Protein AF-A0A9D6CK17-F1 (afdb_monomer_lite)

Sequence (269 aa):
MTILLCAIGSSAILAASAVASSASVSVMDAQDGRREAQAARGDRPPRAGRQLPPPPDWPRAGGFGPEGGAGLAIEAIVAGGEFGGRALTDEDVERAVAVAHAVSPEWGSVIEARAKRDPEQMRAALRTGARRLLALAALRERAPAVYEAKIVELRAQAETARASSALRAAEVDPSASAEDRMRAVAELDGAARRQVEATLAVREAELAALEAVIERMRAELAVDRERVAELAADMASRARPRGGDGAGDGAGDSAGTEGPASDDDRGVP

Foldseek 3Di:
DDDDDDDDDDDDDDDDDDDDDDDPDDPPPPPPVVVVVVVVVPDDDDPPPPPDPPDPPDVVLVPPDPDDDPVVLLCVLLPDPVLQPDQDDVVLLVQLLVLLCLLPVVRSVVSVVVCVVDVPVSSVCCNPPVVVSSSLSSCCVRQVQLSNLVSQLSNLSVQLVVLVVQLVVLVPDPPRDPVSNVVSVVSNVVSVVSNVVSVVSSVVSSVVSVVVVVVVVVVVVVVVVVCVVVVVVVVVVVPPPPDDPVPPDPVDDDDDDDDDDDDDDDDDD

Secondary structure (DSSP, 8-state):
----------------------------SSSHHHHHHHHTTTT--------PPPPP-----TT--SSSSHHHHHHHHT-S-TTTTSPPPHHHHHHHHHHHHHH-HHHHHHHHHHHHH-HHHHHHHHHHT-HHHHHHHHHHHH-HHHHHHHHHHHHHHHHHHHHHHHHHHHHH-TT--HHHHHHHHHHHHHHHHHHHHHHHHHHHHHHHHHHHHHHHHHHHHHHHHHTHHHHHHHHHHHHS----TT-----------------------

Structure (mmCIF, N/CA/C/O backbone):
data_AF-A0A9D6CK17-F1
#
_entry.id   AF-A0A9D6CK17-F1
#
loop_
_atom_site.group_PDB
_atom_site.id
_atom_site.type_symbol
_atom_site.label_atom_id
_atom_site.label_alt_id
_atom_site.label_comp_id
_atom_site.label_asym_id
_atom_site.label_entity_id
_atom_site.label_seq_id
_atom_site.pdbx_PDB_ins_code
_atom_site.Cartn_x
_atom_site.Cartn_y
_atom_site.Cartn_z
_atom_site.occupancy
_atom_site.B_iso_or_equiv
_atom_site.auth_seq_id
_atom_site.auth_comp_id
_atom_site.auth_asym_id
_atom_site.auth_atom_id
_atom_site.pdbx_PDB_model_num
ATOM 1 N N . MET A 1 1 ? 4.427 -47.878 31.412 1.00 47.88 1 MET A N 1
ATOM 2 C CA . MET A 1 1 ? 5.588 -48.240 30.579 1.00 47.88 1 MET A CA 1
ATOM 3 C C . MET A 1 1 ? 6.545 -47.065 30.644 1.00 47.88 1 MET A C 1
ATOM 5 O O . MET A 1 1 ? 6.226 -45.985 30.171 1.00 47.88 1 MET A O 1
ATOM 9 N N . THR A 1 2 ? 7.599 -47.262 31.421 1.00 44.34 2 THR A N 1
ATOM 10 C CA . THR A 1 2 ? 8.600 -46.289 31.870 1.00 44.34 2 THR A CA 1
ATOM 11 C C . THR A 1 2 ? 9.778 -46.298 30.897 1.00 44.34 2 THR A C 1
ATOM 13 O O . THR A 1 2 ? 10.143 -47.393 30.493 1.00 44.34 2 THR A O 1
ATOM 16 N N . ILE A 1 3 ? 10.337 -45.127 30.560 1.00 45.62 3 ILE A N 1
ATOM 17 C CA . ILE A 1 3 ? 11.748 -44.777 30.229 1.00 45.62 3 ILE A CA 1
ATOM 18 C C . ILE A 1 3 ? 11.681 -43.262 29.915 1.00 45.62 3 ILE A C 1
ATOM 20 O O . ILE A 1 3 ? 10.980 -42.874 28.989 1.00 45.62 3 ILE A O 1
ATOM 24 N N . LEU A 1 4 ? 12.101 -42.316 30.759 1.00 49.41 4 LEU A N 1
ATOM 25 C CA . LEU A 1 4 ? 13.395 -42.044 31.400 1.00 49.41 4 LEU A CA 1
ATOM 26 C C . LEU A 1 4 ? 14.455 -41.447 30.442 1.00 49.41 4 LEU A C 1
ATOM 28 O O . LEU A 1 4 ? 15.005 -42.153 29.611 1.00 49.41 4 LEU A O 1
ATOM 32 N N . LEU A 1 5 ? 14.749 -40.160 30.687 1.00 41.59 5 LEU A N 1
ATOM 33 C CA . LEU A 1 5 ? 16.020 -39.429 30.531 1.00 41.59 5 LEU A CA 1
ATOM 34 C C . LEU A 1 5 ? 16.750 -39.418 29.169 1.00 41.59 5 LEU A C 1
ATOM 36 O O . LEU A 1 5 ? 17.310 -40.419 28.748 1.00 41.59 5 LEU A O 1
ATOM 40 N N . CYS A 1 6 ? 16.995 -38.206 28.651 1.00 43.25 6 CYS A N 1
ATOM 41 C CA . CYS A 1 6 ? 18.371 -37.693 28.591 1.00 43.25 6 CYS A CA 1
ATOM 42 C C . CYS A 1 6 ? 18.399 -36.155 28.522 1.00 43.25 6 CYS A C 1
ATOM 44 O O . CYS A 1 6 ? 17.935 -35.542 27.565 1.00 43.25 6 CYS A O 1
ATOM 46 N N . ALA A 1 7 ? 18.932 -35.558 29.589 1.00 46.12 7 ALA A N 1
ATOM 47 C CA . ALA A 1 7 ? 19.444 -34.194 29.641 1.00 46.12 7 ALA A CA 1
ATOM 48 C C . ALA A 1 7 ? 20.870 -34.138 29.044 1.00 46.12 7 ALA A C 1
ATOM 50 O O . ALA A 1 7 ? 21.387 -35.171 28.622 1.00 46.12 7 ALA A O 1
ATOM 51 N N . ILE A 1 8 ? 21.499 -32.955 29.140 1.00 43.47 8 ILE A N 1
ATOM 52 C CA . ILE A 1 8 ? 22.823 -32.496 28.651 1.00 43.47 8 ILE A CA 1
ATOM 53 C C . ILE A 1 8 ? 22.651 -31.650 27.375 1.00 43.47 8 ILE A C 1
ATOM 55 O O . ILE A 1 8 ? 22.160 -32.136 26.371 1.00 43.47 8 ILE A O 1
ATOM 59 N N . GLY A 1 9 ? 23.023 -30.374 27.309 1.00 32.88 9 GLY A N 1
ATOM 60 C CA . GLY A 1 9 ? 23.747 -29.523 28.242 1.00 32.88 9 GLY A CA 1
ATOM 61 C C . GLY A 1 9 ? 24.464 -28.415 27.460 1.00 32.88 9 GLY A C 1
ATOM 62 O O . GLY A 1 9 ? 24.934 -28.650 26.355 1.00 32.88 9 GLY A O 1
ATOM 63 N N . SER A 1 10 ? 24.558 -27.242 28.087 1.00 37.59 10 SER A N 1
ATOM 64 C CA . SER A 1 10 ? 25.691 -26.308 28.008 1.00 37.59 10 SER A CA 1
ATOM 65 C C . SER A 1 10 ? 26.074 -25.698 26.648 1.00 37.59 10 SER A C 1
ATOM 67 O O . SER A 1 10 ? 26.749 -26.324 25.840 1.00 37.59 10 SER A O 1
ATOM 69 N N . SER A 1 11 ? 25.914 -24.379 26.501 1.00 38.09 11 SER A N 1
ATOM 70 C CA . SER A 1 11 ? 27.001 -23.427 26.820 1.00 38.09 11 SER A CA 1
ATOM 71 C C . SER A 1 11 ? 26.691 -22.014 26.328 1.00 38.09 11 SER A C 1
ATOM 73 O O . SER A 1 11 ? 26.205 -21.792 25.225 1.00 38.09 11 SER A O 1
ATOM 75 N N . ALA A 1 12 ? 27.017 -21.064 27.195 1.00 39.38 12 ALA A N 1
ATOM 76 C CA . ALA A 1 12 ? 26.980 -19.633 26.987 1.00 39.38 12 ALA A CA 1
ATOM 77 C C . ALA A 1 12 ? 27.963 -19.159 25.905 1.00 39.38 12 ALA A C 1
ATOM 79 O O . ALA A 1 12 ? 29.097 -19.629 25.858 1.00 39.38 12 ALA A O 1
ATOM 80 N N . ILE A 1 13 ? 27.577 -18.120 25.159 1.00 39.53 13 ILE A N 1
ATOM 81 C CA . ILE A 1 13 ? 28.510 -17.079 24.715 1.00 39.53 13 ILE A CA 1
ATOM 82 C C . ILE A 1 13 ? 27.890 -15.728 25.083 1.00 39.53 13 ILE A C 1
ATOM 84 O O . ILE A 1 13 ? 27.054 -15.171 24.378 1.00 39.53 13 ILE A O 1
ATOM 88 N N . LEU A 1 14 ? 28.308 -15.236 26.249 1.00 38.81 14 LEU A N 1
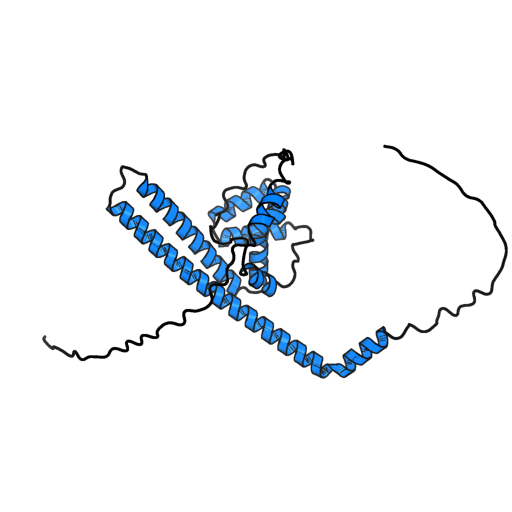ATOM 89 C CA . LEU A 1 14 ? 28.350 -13.819 26.582 1.00 38.81 14 LEU A CA 1
ATOM 90 C C . LEU A 1 14 ? 29.479 -13.199 25.752 1.00 38.81 14 LEU A C 1
ATOM 92 O O . LEU A 1 14 ? 30.643 -13.527 25.966 1.00 38.81 14 LEU A O 1
ATOM 96 N N . ALA A 1 15 ? 29.147 -12.290 24.842 1.00 39.97 15 ALA A N 1
ATOM 97 C CA . ALA A 1 15 ? 30.106 -11.347 24.286 1.00 39.97 15 ALA A CA 1
ATOM 98 C C . ALA A 1 15 ? 29.603 -9.934 24.582 1.00 39.97 15 ALA A C 1
ATOM 100 O O . ALA A 1 15 ? 28.769 -9.372 23.876 1.00 39.97 15 ALA A O 1
ATOM 101 N N . ALA A 1 16 ? 30.106 -9.396 25.690 1.00 40.25 16 ALA A N 1
ATOM 102 C CA . ALA A 1 16 ? 30.147 -7.972 25.938 1.00 40.25 16 ALA A CA 1
ATOM 103 C C . ALA A 1 16 ? 31.120 -7.342 24.933 1.00 40.25 16 ALA A C 1
ATOM 105 O O . ALA A 1 16 ? 32.266 -7.777 24.839 1.00 40.25 16 ALA A O 1
ATOM 106 N N . SER A 1 17 ? 30.687 -6.301 24.225 1.00 39.34 17 SER A N 1
ATOM 107 C CA . SER A 1 17 ? 31.614 -5.362 23.604 1.00 39.34 17 SER A CA 1
ATOM 108 C C . SER A 1 17 ? 31.245 -3.956 24.040 1.00 39.34 17 SER A C 1
ATOM 110 O O . SER A 1 17 ? 30.127 -3.479 23.846 1.00 39.34 17 SER A O 1
ATOM 112 N N . ALA A 1 18 ? 32.206 -3.357 24.726 1.00 39.38 18 ALA A N 1
ATOM 113 C CA . ALA A 1 18 ? 32.151 -2.056 25.344 1.00 39.38 18 ALA A CA 1
ATOM 114 C C . ALA A 1 18 ? 32.262 -0.923 24.310 1.00 39.38 18 ALA A C 1
ATOM 116 O O . ALA A 1 18 ? 32.978 -1.033 23.320 1.00 39.38 18 ALA A O 1
ATOM 117 N N . VAL A 1 19 ? 31.562 0.169 24.624 1.00 39.50 19 VAL A N 1
ATOM 118 C CA . VAL A 1 19 ? 32.008 1.572 24.577 1.00 39.50 19 VAL A CA 1
ATOM 119 C C . VAL A 1 19 ? 32.883 1.988 23.386 1.00 39.50 19 VAL A C 1
ATOM 121 O O . VAL A 1 19 ? 34.100 1.838 23.398 1.00 39.50 19 VAL A O 1
ATOM 124 N N . ALA A 1 20 ? 32.265 2.728 22.465 1.00 40.78 20 ALA A N 1
ATOM 125 C CA . ALA A 1 20 ? 32.896 3.883 21.835 1.00 40.78 20 ALA A CA 1
ATOM 126 C C . ALA A 1 20 ? 32.012 5.108 22.105 1.00 40.78 20 ALA A C 1
ATOM 128 O O . ALA A 1 20 ? 31.042 5.391 21.409 1.00 40.78 20 ALA A O 1
ATOM 129 N N . SER A 1 21 ? 32.339 5.782 23.203 1.00 42.81 21 SER A N 1
ATOM 130 C CA . SER A 1 21 ? 31.882 7.122 23.544 1.00 42.81 21 SER A CA 1
ATOM 131 C C . SER A 1 21 ? 32.808 8.105 22.834 1.00 42.81 21 SER A C 1
ATOM 133 O O . SER A 1 21 ? 34.009 8.040 23.090 1.00 42.81 21 SER A O 1
ATOM 135 N N . SER A 1 22 ? 32.299 8.956 21.934 1.00 41.12 22 SER A N 1
ATOM 136 C CA . SER A 1 22 ? 32.884 10.261 21.566 1.00 41.12 22 SER A CA 1
ATOM 137 C C . SER A 1 22 ? 32.050 10.998 20.511 1.00 41.12 22 SER A C 1
ATOM 139 O O . SER A 1 22 ? 31.576 10.397 19.554 1.00 41.12 22 SER A O 1
ATOM 141 N N . ALA A 1 23 ? 31.995 12.323 20.679 1.00 42.84 23 ALA A N 1
ATOM 142 C CA . ALA A 1 23 ? 31.489 13.359 19.772 1.00 42.84 23 ALA A CA 1
ATOM 143 C C . ALA A 1 23 ? 29.976 13.658 19.798 1.00 42.84 23 ALA A C 1
ATOM 145 O O . ALA A 1 23 ? 29.279 13.636 18.788 1.00 42.84 23 ALA A O 1
ATOM 146 N N . SER A 1 24 ? 29.500 14.097 20.964 1.00 44.00 24 SER A N 1
ATOM 147 C CA . SER A 1 24 ? 28.417 15.079 21.057 1.00 44.00 24 SER A CA 1
ATOM 148 C C . SER A 1 24 ? 28.889 16.422 20.476 1.00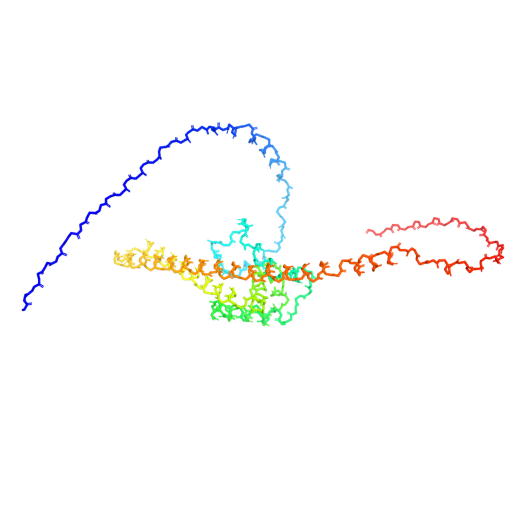 44.00 24 SER A C 1
ATOM 150 O O . SER A 1 24 ? 29.526 17.220 21.166 1.00 44.00 24 SER A O 1
ATOM 152 N N . VAL A 1 25 ? 28.608 16.659 19.194 1.00 46.94 25 VAL A N 1
ATOM 153 C CA . VAL A 1 25 ? 28.692 17.996 18.592 1.00 46.94 25 VAL A CA 1
ATOM 154 C C . VAL A 1 25 ? 27.476 18.792 19.057 1.00 46.94 25 VAL A C 1
ATOM 156 O O . VAL A 1 25 ? 26.337 18.353 18.923 1.00 46.94 25 VAL A O 1
ATOM 159 N N . SER A 1 26 ? 27.750 19.950 19.649 1.00 47.88 26 SER A N 1
ATOM 160 C CA . SER A 1 26 ? 26.773 20.904 20.164 1.00 47.88 26 SER A CA 1
ATOM 161 C C . SER A 1 26 ? 25.833 21.385 19.047 1.00 47.88 26 SER A C 1
ATOM 163 O O . SER A 1 26 ? 26.249 22.112 18.148 1.00 47.88 26 SER A O 1
ATOM 165 N N . VAL A 1 27 ? 24.560 20.977 19.098 1.00 50.75 27 VAL A N 1
ATOM 166 C CA . VAL A 1 27 ? 23.460 21.473 18.246 1.00 50.75 27 VAL A CA 1
ATOM 167 C C . VAL A 1 27 ? 22.611 22.439 19.076 1.00 50.75 27 VAL A C 1
ATOM 169 O O . VAL A 1 27 ? 21.431 22.195 19.311 1.00 50.75 27 VAL A O 1
ATOM 172 N N . MET A 1 28 ? 23.221 23.507 19.602 1.00 51.22 28 MET A N 1
ATOM 173 C CA . MET A 1 28 ? 22.502 24.488 20.433 1.00 51.22 28 MET A CA 1
ATOM 174 C C . MET A 1 28 ? 22.453 25.913 19.862 1.00 51.22 28 MET A C 1
ATOM 176 O O . MET A 1 28 ? 21.624 26.686 20.319 1.00 51.22 28 MET A O 1
ATOM 180 N N . ASP A 1 29 ? 23.174 26.218 18.774 1.00 50.81 29 ASP A N 1
ATOM 181 C CA . ASP A 1 29 ? 23.178 27.570 18.169 1.00 50.81 29 ASP A CA 1
ATOM 182 C C . ASP A 1 29 ? 22.317 27.729 16.896 1.00 50.81 29 ASP A C 1
ATOM 184 O O . ASP A 1 29 ? 22.272 28.797 16.293 1.00 50.81 29 ASP A O 1
ATOM 188 N N . ALA A 1 30 ? 21.574 26.697 16.472 1.00 50.72 30 ALA A N 1
ATOM 189 C CA . ALA A 1 30 ? 20.729 26.758 15.266 1.00 50.72 30 ALA A CA 1
ATOM 190 C C . ALA A 1 30 ? 19.221 26.958 15.542 1.00 50.72 30 ALA A C 1
ATOM 192 O O . ALA A 1 30 ? 18.418 26.944 14.602 1.00 50.72 30 ALA A O 1
ATOM 193 N N . GLN A 1 31 ? 18.808 27.111 16.807 1.00 51.81 31 GLN A N 1
ATOM 194 C CA . GLN A 1 31 ? 17.387 27.217 17.178 1.00 51.81 31 GLN A CA 1
ATOM 195 C C . GLN A 1 31 ? 16.857 28.656 17.287 1.00 51.81 31 GLN A C 1
ATOM 197 O O . GLN A 1 31 ? 15.652 28.846 17.101 1.00 51.81 31 GLN A O 1
ATOM 202 N N . ASP A 1 32 ? 17.711 29.668 17.476 1.00 52.62 32 ASP A N 1
ATOM 203 C CA . ASP A 1 32 ? 17.238 31.053 17.642 1.00 52.62 32 ASP A CA 1
ATOM 204 C C . ASP A 1 32 ? 16.824 31.726 16.323 1.00 52.62 32 ASP A C 1
ATOM 206 O O . ASP A 1 32 ? 15.818 32.433 16.282 1.00 52.62 32 ASP A O 1
ATOM 210 N N . GLY A 1 33 ? 17.457 31.393 15.193 1.00 49.12 33 GLY A N 1
ATOM 211 C CA . GLY A 1 33 ? 17.061 31.943 13.885 1.00 49.12 33 GLY A CA 1
ATOM 212 C C . GLY A 1 33 ? 15.718 31.426 13.337 1.00 49.12 33 GLY A C 1
ATOM 213 O O . GLY A 1 33 ? 15.129 32.047 12.453 1.00 49.12 33 GLY A O 1
ATOM 214 N N . ARG A 1 34 ? 15.191 30.294 13.839 1.00 53.25 34 ARG A N 1
ATOM 215 C CA . ARG A 1 34 ? 13.893 29.747 13.379 1.00 53.25 34 ARG A CA 1
ATOM 216 C C . ARG A 1 34 ? 12.688 30.332 14.111 1.00 53.25 34 ARG A C 1
ATOM 218 O O . ARG A 1 34 ? 11.591 30.285 13.557 1.00 53.25 34 ARG A O 1
ATOM 225 N N . ARG A 1 35 ? 12.863 30.881 15.318 1.00 52.62 35 ARG A N 1
ATOM 226 C CA . ARG A 1 35 ? 11.756 31.479 16.082 1.00 52.62 35 ARG A CA 1
ATOM 227 C C . ARG A 1 35 ? 11.343 32.845 15.529 1.00 52.62 35 ARG A C 1
ATOM 229 O O . ARG A 1 35 ? 10.147 33.112 15.451 1.00 52.62 35 ARG A O 1
ATOM 236 N N . GLU A 1 36 ? 12.280 33.648 15.024 1.00 49.75 36 GLU A N 1
ATOM 237 C CA . GLU A 1 36 ? 11.945 34.939 14.395 1.00 49.75 36 GLU A CA 1
ATOM 238 C C . GLU A 1 36 ? 11.241 34.786 13.037 1.00 49.75 36 GLU A C 1
ATOM 240 O O . GLU A 1 36 ? 10.287 35.508 12.749 1.00 49.75 36 GLU A O 1
ATOM 245 N N . ALA A 1 37 ? 11.598 33.778 12.232 1.00 54.25 37 ALA A N 1
ATOM 246 C CA . ALA A 1 37 ? 10.923 33.521 10.954 1.00 54.25 37 ALA A CA 1
ATOM 247 C C . ALA A 1 37 ? 9.477 32.994 11.108 1.00 54.25 37 ALA A C 1
ATOM 249 O O . ALA A 1 37 ? 8.693 33.039 10.155 1.00 54.25 37 ALA A O 1
ATOM 250 N N . GLN A 1 38 ? 9.104 32.494 12.292 1.00 54.03 38 GLN A N 1
ATOM 251 C CA . GLN A 1 38 ? 7.760 31.977 12.573 1.00 54.03 38 GLN A CA 1
ATOM 252 C C . GLN A 1 38 ? 6.801 33.066 13.084 1.00 54.03 38 GLN A C 1
ATOM 254 O O . GLN A 1 38 ? 5.603 32.985 12.817 1.00 54.03 38 GLN A O 1
ATOM 259 N N . ALA A 1 39 ? 7.318 34.121 13.724 1.00 55.22 39 ALA A N 1
ATOM 260 C CA . ALA A 1 39 ? 6.516 35.237 14.233 1.00 55.22 39 ALA A CA 1
ATOM 261 C C . ALA A 1 39 ? 5.955 36.153 13.122 1.00 55.22 39 ALA A C 1
ATOM 263 O O . ALA A 1 39 ? 4.910 36.771 13.301 1.00 55.22 39 ALA A O 1
ATOM 264 N N . ALA A 1 40 ? 6.577 36.189 11.937 1.00 56.22 40 ALA A N 1
ATOM 265 C CA . ALA A 1 40 ? 6.134 37.026 10.813 1.00 56.22 40 ALA A CA 1
ATOM 266 C C . ALA A 1 40 ? 4.998 36.418 9.952 1.00 56.22 40 ALA A C 1
ATOM 268 O O . ALA A 1 40 ? 4.581 37.019 8.963 1.00 56.22 40 ALA A O 1
ATOM 269 N N . ARG A 1 41 ? 4.469 35.231 10.294 1.00 56.44 41 ARG A N 1
ATOM 270 C CA . ARG A 1 41 ? 3.335 34.588 9.585 1.00 56.44 41 ARG A CA 1
ATOM 271 C C . ARG A 1 41 ? 1.979 34.776 10.290 1.00 56.44 41 ARG A C 1
ATOM 273 O O . ARG A 1 41 ? 1.070 33.978 10.073 1.00 56.44 41 ARG A O 1
ATOM 280 N N . GLY A 1 42 ? 1.849 35.810 11.123 1.00 53.16 42 GLY A N 1
ATOM 281 C CA . GLY A 1 42 ? 0.714 36.015 12.032 1.00 53.16 42 GLY A CA 1
ATOM 282 C C . GLY A 1 42 ? -0.608 36.516 11.432 1.00 53.16 42 GLY A C 1
ATOM 283 O O . GLY A 1 42 ? -1.621 36.361 12.096 1.00 53.16 42 GLY A O 1
ATOM 284 N N . ASP A 1 43 ? -0.649 37.044 10.202 1.00 50.47 43 ASP A N 1
ATOM 285 C CA . ASP A 1 43 ? -1.821 37.821 9.732 1.00 50.47 43 ASP A CA 1
ATOM 286 C C . ASP A 1 43 ? -2.462 37.335 8.422 1.00 50.47 43 ASP A C 1
ATOM 288 O O . ASP A 1 43 ? -3.079 38.104 7.681 1.00 50.47 43 ASP A O 1
ATOM 292 N N . ARG A 1 44 ? -2.377 36.037 8.100 1.00 60.84 44 ARG A N 1
ATOM 293 C CA . ARG A 1 44 ? -3.253 35.497 7.046 1.00 60.84 44 ARG A CA 1
ATOM 294 C C . ARG A 1 44 ? -4.635 35.231 7.651 1.00 60.84 44 ARG A C 1
ATOM 296 O O . ARG A 1 44 ? -4.737 34.309 8.462 1.00 60.84 44 ARG A O 1
ATOM 303 N N . PRO A 1 45 ? -5.697 35.969 7.261 1.00 58.62 45 PRO A N 1
ATOM 304 C CA . PRO A 1 45 ? -7.039 35.676 7.741 1.00 58.62 45 PRO A CA 1
ATOM 305 C C . PRO A 1 45 ? -7.366 34.214 7.412 1.00 58.62 45 PRO A C 1
ATOM 307 O O . PRO A 1 45 ? -7.034 33.759 6.306 1.00 58.62 45 PRO A O 1
ATOM 310 N N . PRO A 1 46 ? -7.971 33.455 8.346 1.00 60.03 46 PRO A N 1
ATOM 311 C CA . PRO A 1 46 ? -8.367 32.081 8.090 1.00 60.03 46 PRO A CA 1
ATOM 312 C C . PRO A 1 46 ? -9.252 32.099 6.852 1.00 60.03 46 PRO A C 1
ATOM 314 O O . PRO A 1 46 ? -10.325 32.702 6.839 1.00 60.03 46 PRO A O 1
ATOM 317 N N . ARG A 1 47 ? -8.751 31.504 5.767 1.00 59.59 47 ARG A N 1
ATOM 318 C CA . ARG A 1 47 ? -9.485 31.395 4.514 1.00 59.59 47 ARG A CA 1
ATOM 319 C C . ARG A 1 47 ? -10.776 30.669 4.873 1.00 59.59 47 ARG A C 1
ATOM 321 O O . ARG A 1 47 ? -10.726 29.484 5.192 1.00 59.59 47 ARG A O 1
ATOM 328 N N . ALA A 1 48 ? -11.899 31.388 4.862 1.00 51.28 48 ALA A N 1
ATOM 329 C CA . ALA A 1 48 ? -13.245 30.858 5.049 1.00 51.28 48 ALA A CA 1
ATOM 330 C C . ALA A 1 48 ? -13.620 29.998 3.830 1.00 51.28 48 ALA A C 1
ATOM 332 O O . ALA A 1 48 ? -14.555 30.277 3.085 1.00 51.28 48 ALA A O 1
ATOM 333 N N . GLY A 1 49 ? -12.812 28.973 3.562 1.00 49.22 49 GLY A N 1
ATOM 334 C CA . GLY A 1 49 ? -13.169 27.908 2.659 1.00 49.22 49 GLY A CA 1
ATOM 335 C C . GLY A 1 49 ? -14.353 27.205 3.288 1.00 49.22 49 GLY A C 1
ATOM 336 O O . GLY A 1 49 ? -14.280 26.819 4.455 1.00 49.22 49 GLY A O 1
ATOM 337 N N . ARG A 1 50 ? -15.441 27.085 2.517 1.00 50.62 50 ARG A N 1
ATOM 338 C CA . ARG A 1 50 ? -16.519 26.115 2.736 1.00 50.62 50 ARG A CA 1
ATOM 339 C C . ARG A 1 50 ? -15.947 24.928 3.502 1.00 50.62 50 ARG A C 1
ATOM 341 O O . ARG A 1 50 ? -15.105 24.217 2.951 1.00 50.62 50 ARG A O 1
ATOM 348 N N . GLN A 1 51 ? -16.364 24.751 4.754 1.00 44.09 51 GLN A N 1
ATOM 349 C CA . GLN A 1 51 ? -16.119 23.512 5.474 1.00 44.09 51 GLN A CA 1
ATOM 350 C C . GLN A 1 51 ? -16.860 22.443 4.683 1.00 44.09 51 GLN A C 1
ATOM 352 O O . GLN A 1 51 ? -18.064 22.248 4.839 1.00 44.09 51 GLN A O 1
ATOM 357 N N . LEU A 1 52 ? -16.157 21.826 3.730 1.00 49.19 52 LEU A N 1
ATOM 358 C CA . LEU A 1 52 ? -16.609 20.568 3.182 1.00 49.19 52 LEU A CA 1
ATOM 359 C C . LEU A 1 52 ? -16.801 19.644 4.386 1.00 49.19 52 LEU A C 1
ATOM 361 O O . LEU A 1 52 ? -15.952 19.667 5.287 1.00 49.19 52 LEU A O 1
ATOM 365 N N . PRO A 1 53 ? -17.901 18.869 4.430 1.00 45.25 53 PRO A N 1
ATOM 366 C CA . PRO A 1 53 ? -18.062 17.863 5.465 1.00 45.25 53 PRO A CA 1
ATOM 367 C C . PRO A 1 53 ? -16.760 17.058 5.533 1.00 45.25 53 PRO A C 1
ATOM 369 O O . PRO A 1 53 ? -16.197 16.753 4.469 1.00 45.25 53 PRO A O 1
ATOM 372 N N . PRO A 1 54 ? -16.237 16.795 6.746 1.00 47.44 54 PRO A N 1
ATOM 373 C CA . PRO A 1 54 ? -14.981 16.085 6.895 1.00 47.44 54 PRO A CA 1
ATOM 374 C C . PRO A 1 54 ? -15.066 14.824 6.037 1.00 47.44 54 PRO A C 1
ATOM 376 O O . PRO A 1 54 ? -16.113 14.164 6.034 1.00 47.44 54 PRO A O 1
ATOM 379 N N . PRO A 1 55 ? -14.035 14.532 5.224 1.00 46.47 55 PRO A N 1
ATOM 380 C CA . PRO A 1 55 ? -14.059 13.323 4.427 1.00 46.47 55 PRO A CA 1
ATOM 381 C C . PRO A 1 55 ? -14.351 12.160 5.392 1.00 46.47 55 PRO A C 1
ATOM 383 O O . PRO A 1 55 ? -13.734 12.130 6.458 1.00 46.47 55 PRO A O 1
ATOM 386 N N . PRO A 1 56 ? -15.330 11.290 5.063 1.00 45.88 56 PRO A N 1
ATOM 387 C CA . PRO A 1 56 ? -15.814 10.227 5.949 1.00 45.88 56 PRO A CA 1
ATOM 388 C C . PRO A 1 56 ? -14.616 9.503 6.515 1.00 45.88 56 PRO A C 1
ATOM 390 O O . PRO A 1 56 ? -13.698 9.326 5.724 1.00 45.88 56 PRO A O 1
ATOM 393 N N . ASP A 1 57 ? -14.622 9.152 7.806 1.00 49.53 57 ASP A N 1
ATOM 394 C CA . ASP A 1 57 ? -13.492 8.560 8.527 1.00 49.53 57 ASP A CA 1
ATOM 395 C C . ASP A 1 57 ? -12.843 7.450 7.701 1.00 49.53 57 ASP A C 1
ATOM 397 O O . ASP A 1 57 ? -13.135 6.260 7.817 1.00 49.53 57 ASP A O 1
ATOM 401 N N . TRP A 1 58 ? -11.917 7.866 6.834 1.00 52.94 58 TRP A N 1
ATOM 402 C CA . TRP A 1 58 ? -10.895 7.021 6.282 1.00 52.94 58 TRP A CA 1
ATOM 403 C C . TRP A 1 58 ? -10.330 6.377 7.530 1.00 52.94 58 TRP A C 1
ATOM 405 O O . TRP A 1 58 ? -10.145 7.106 8.519 1.00 52.94 58 TRP A O 1
ATOM 415 N N . PRO A 1 59 ? -10.040 5.069 7.549 1.00 48.28 59 PRO A N 1
ATOM 416 C CA . PRO A 1 59 ? -9.059 4.627 8.504 1.00 48.28 59 PRO A CA 1
ATOM 417 C C . PRO A 1 59 ? -7.886 5.580 8.280 1.00 48.28 59 PRO A C 1
ATOM 419 O O . PRO A 1 59 ? -7.182 5.512 7.269 1.00 48.28 59 PRO A O 1
ATOM 422 N N . ARG A 1 60 ? -7.723 6.541 9.199 1.00 49.38 60 ARG A N 1
ATOM 423 C CA . ARG A 1 60 ? -6.477 7.229 9.452 1.00 49.38 60 ARG A CA 1
ATOM 424 C C . ARG A 1 60 ? -5.643 6.090 9.991 1.00 49.38 60 ARG A C 1
ATOM 426 O O . ARG A 1 60 ? -5.494 5.954 11.197 1.00 49.38 60 ARG A O 1
ATOM 433 N N . ALA A 1 61 ? -5.270 5.172 9.100 1.00 42.94 61 ALA A N 1
ATOM 434 C CA . ALA A 1 61 ? -4.408 4.053 9.352 1.00 42.94 61 ALA A CA 1
ATOM 435 C C . ALA A 1 61 ? -3.134 4.756 9.786 1.00 42.94 61 ALA A C 1
ATOM 437 O O . ALA A 1 61 ? -2.417 5.323 8.956 1.00 42.94 61 ALA A O 1
ATOM 438 N N . GLY A 1 62 ? -3.016 4.913 11.104 1.00 37.09 62 GLY A N 1
ATOM 439 C CA . GLY A 1 62 ? -2.072 5.778 11.786 1.00 37.09 62 GLY A CA 1
ATOM 440 C C . GLY A 1 62 ? -0.681 5.209 11.615 1.00 37.09 62 GLY A C 1
ATOM 441 O O . GLY A 1 62 ? -0.138 4.615 12.534 1.00 37.09 62 GLY A O 1
ATOM 442 N N . GLY A 1 63 ? -0.144 5.333 10.407 1.00 38.59 63 GLY A N 1
ATOM 443 C CA . GLY A 1 63 ? 1.077 4.650 10.003 1.00 38.59 63 GLY A CA 1
ATOM 444 C C . GLY A 1 63 ? 1.529 4.919 8.570 1.00 38.59 63 GLY A C 1
ATOM 445 O O . GLY A 1 63 ? 2.680 4.650 8.260 1.00 38.59 63 GLY A O 1
ATOM 446 N N . PHE A 1 64 ? 0.704 5.516 7.704 1.00 41.69 64 PHE A N 1
ATOM 447 C CA . PHE A 1 64 ? 1.206 6.106 6.456 1.00 41.69 64 PHE A CA 1
ATOM 448 C C . PHE A 1 64 ? 1.434 7.598 6.663 1.00 41.69 64 PHE A C 1
ATOM 450 O O . PHE A 1 64 ? 0.705 8.437 6.137 1.00 41.69 64 PHE A O 1
ATOM 457 N N . GLY A 1 65 ? 2.411 7.925 7.510 1.00 37.88 65 GLY A N 1
ATOM 458 C CA . GLY A 1 65 ? 2.881 9.299 7.640 1.00 37.88 65 GLY A CA 1
ATOM 459 C C . GLY A 1 65 ? 3.390 9.822 6.284 1.00 37.88 65 GLY A C 1
ATOM 460 O O . GLY A 1 65 ? 3.960 9.046 5.515 1.00 37.88 65 GLY A O 1
ATOM 461 N N . PRO A 1 66 ? 3.207 11.116 5.971 1.00 37.59 66 PRO A N 1
ATOM 462 C CA . PRO A 1 66 ? 3.731 11.730 4.750 1.00 37.59 66 PRO A CA 1
ATOM 463 C C . PRO A 1 66 ? 5.264 11.904 4.711 1.00 37.59 66 PRO A C 1
ATOM 465 O O . PRO A 1 66 ? 5.764 12.546 3.796 1.00 37.59 66 PRO A O 1
ATOM 468 N N . GLU A 1 67 ? 6.044 11.344 5.639 1.00 39.28 67 GLU A N 1
ATOM 469 C CA . GLU A 1 67 ? 7.475 11.647 5.745 1.00 39.28 67 GLU A CA 1
ATOM 470 C C . GLU A 1 67 ? 8.312 10.368 5.880 1.00 39.28 67 GLU A C 1
ATOM 472 O O . GLU A 1 67 ? 8.261 9.683 6.896 1.00 39.28 67 GLU A O 1
ATOM 477 N N . GLY A 1 68 ? 9.094 10.045 4.841 1.00 39.12 68 GLY A N 1
ATOM 478 C CA . GLY A 1 68 ? 10.252 9.153 4.974 1.00 39.12 68 GLY A CA 1
ATOM 479 C C . GLY A 1 68 ? 10.200 7.810 4.236 1.00 39.12 68 GLY A C 1
ATOM 480 O O . GLY A 1 68 ? 10.404 6.764 4.837 1.00 39.12 68 GLY A O 1
ATOM 481 N N . GLY A 1 69 ? 9.988 7.807 2.917 1.00 46.38 69 GLY A N 1
ATOM 482 C CA . GLY A 1 69 ? 10.628 6.801 2.048 1.00 46.38 69 GLY A CA 1
ATOM 483 C C . GLY A 1 69 ? 9.787 5.622 1.548 1.00 46.38 69 GLY A C 1
ATOM 484 O O . GLY A 1 69 ? 10.071 5.119 0.467 1.00 46.38 69 GLY A O 1
ATOM 485 N N . ALA A 1 70 ? 8.711 5.211 2.228 1.00 46.44 70 ALA A N 1
ATOM 486 C CA . ALA A 1 70 ? 7.907 4.067 1.764 1.00 46.44 70 ALA A CA 1
ATOM 487 C C . ALA A 1 70 ? 7.097 4.349 0.480 1.00 46.44 70 ALA A C 1
ATOM 489 O O . ALA A 1 70 ? 6.825 3.430 -0.287 1.00 46.44 70 ALA A O 1
ATOM 490 N N . GLY A 1 71 ? 6.724 5.611 0.237 1.00 50.88 71 GLY A N 1
ATOM 491 C CA . GLY A 1 71 ? 6.023 6.016 -0.989 1.00 50.88 71 GLY A CA 1
ATOM 492 C C . GLY A 1 71 ? 6.887 5.908 -2.250 1.00 50.88 71 GLY A C 1
ATOM 493 O O . GLY A 1 71 ? 6.356 5.653 -3.326 1.00 50.88 71 GLY A O 1
ATOM 494 N N . LEU A 1 72 ? 8.214 6.006 -2.106 1.00 52.09 72 LEU A N 1
ATOM 495 C CA . LEU A 1 72 ? 9.146 6.005 -3.237 1.00 52.09 72 LEU A CA 1
ATOM 496 C C . LEU A 1 72 ? 9.216 4.644 -3.937 1.00 52.09 72 LEU A C 1
ATOM 498 O O . LEU A 1 72 ? 9.390 4.598 -5.149 1.00 52.09 72 LEU A O 1
ATOM 502 N N . ALA A 1 73 ? 9.053 3.539 -3.203 1.00 62.34 73 ALA A N 1
ATOM 503 C CA . ALA A 1 73 ? 9.112 2.201 -3.790 1.00 62.34 73 ALA A CA 1
ATOM 504 C C . ALA A 1 73 ? 7.914 1.938 -4.713 1.00 62.34 73 ALA A C 1
ATOM 506 O O . ALA A 1 73 ? 8.089 1.469 -5.834 1.00 62.34 73 ALA A O 1
ATOM 507 N N . ILE A 1 74 ? 6.703 2.307 -4.281 1.00 64.19 74 ILE A N 1
ATOM 508 C CA . ILE A 1 74 ? 5.501 2.162 -5.112 1.00 64.19 74 ILE A CA 1
ATOM 509 C C . ILE A 1 74 ? 5.582 3.097 -6.319 1.00 64.19 74 ILE A C 1
ATOM 511 O O . ILE A 1 74 ? 5.269 2.670 -7.421 1.00 64.19 74 ILE A O 1
ATOM 515 N N . GLU A 1 75 ? 6.042 4.339 -6.151 1.00 67.06 75 GLU A N 1
ATOM 516 C CA . GLU A 1 75 ? 6.221 5.266 -7.278 1.00 67.06 75 GLU A CA 1
ATOM 517 C C . GLU A 1 75 ? 7.280 4.785 -8.283 1.00 67.06 75 GLU A C 1
ATOM 519 O O . GLU A 1 75 ? 7.082 4.928 -9.489 1.00 67.06 75 GLU A O 1
ATOM 524 N N . ALA A 1 76 ? 8.366 4.165 -7.810 1.00 66.50 76 ALA A N 1
ATOM 525 C CA . ALA A 1 76 ? 9.390 3.573 -8.668 1.00 66.50 76 ALA A CA 1
ATOM 526 C C . ALA A 1 76 ? 8.872 2.337 -9.425 1.00 66.50 76 ALA A C 1
ATOM 528 O O . ALA A 1 76 ? 9.128 2.197 -10.620 1.00 66.50 76 ALA A O 1
ATOM 529 N N . ILE A 1 77 ? 8.111 1.460 -8.759 1.00 67.31 77 ILE A N 1
ATOM 530 C CA . ILE A 1 77 ? 7.505 0.268 -9.380 1.00 67.31 77 ILE A CA 1
ATOM 531 C C . ILE A 1 77 ? 6.414 0.677 -10.379 1.00 67.31 77 ILE A C 1
ATOM 533 O O . ILE A 1 77 ? 6.330 0.148 -11.487 1.00 67.31 77 ILE A O 1
ATOM 537 N N . VAL A 1 78 ? 5.589 1.657 -10.013 1.00 68.44 78 VAL A N 1
ATOM 538 C CA . VAL A 1 78 ? 4.497 2.194 -10.834 1.00 68.44 78 VAL A CA 1
ATOM 539 C C . VAL A 1 78 ? 5.012 3.308 -11.755 1.00 68.44 78 VAL A C 1
ATOM 541 O O . VAL A 1 78 ? 4.238 4.161 -12.157 1.00 68.44 78 VAL A O 1
ATOM 544 N N . ALA A 1 79 ? 6.297 3.283 -12.137 1.00 52.56 79 ALA A N 1
ATOM 545 C CA . ALA A 1 79 ? 6.971 4.237 -13.024 1.00 52.56 79 ALA A CA 1
ATOM 546 C C . ALA A 1 79 ? 6.015 5.073 -13.905 1.00 52.56 79 ALA A C 1
ATOM 548 O O . ALA A 1 79 ? 5.348 4.550 -14.800 1.00 52.56 79 ALA A O 1
ATOM 549 N N . GLY A 1 80 ? 5.932 6.372 -13.616 1.00 53.66 80 GLY A N 1
ATOM 550 C CA . GLY A 1 80 ? 5.066 7.317 -14.319 1.00 53.66 80 GLY A CA 1
ATOM 551 C C . GLY A 1 80 ? 3.886 7.752 -13.461 1.00 53.66 80 GLY A C 1
ATOM 552 O O . GLY A 1 80 ? 2.906 7.032 -13.310 1.00 53.66 80 GLY A O 1
ATOM 553 N N . GLY A 1 81 ? 3.959 8.976 -12.934 1.00 57.69 81 GLY A N 1
ATOM 554 C CA . GLY A 1 81 ? 2.864 9.660 -12.242 1.00 57.69 81 GLY A CA 1
ATOM 555 C C . GLY A 1 81 ? 1.679 9.990 -13.159 1.00 57.69 81 GLY A C 1
ATOM 556 O O . GLY A 1 81 ? 1.231 11.134 -13.190 1.00 57.69 81 GLY A O 1
ATOM 557 N N . GLU A 1 82 ? 1.162 9.004 -13.896 1.00 61.72 82 GLU A N 1
ATOM 558 C CA . GLU A 1 82 ? 0.091 9.116 -14.892 1.00 61.72 82 GLU A CA 1
ATOM 559 C C . GLU A 1 82 ? -1.148 9.812 -14.324 1.00 61.72 82 GLU A C 1
ATOM 561 O O . GLU A 1 82 ? -1.834 10.544 -15.031 1.00 61.72 82 GLU A O 1
ATOM 566 N N . PHE A 1 83 ? -1.410 9.658 -13.027 1.00 64.50 83 PHE A N 1
ATOM 567 C CA . PHE A 1 83 ? -2.569 10.252 -12.361 1.00 64.50 83 PHE A CA 1
ATOM 568 C C . PHE A 1 83 ? -2.387 11.727 -11.966 1.00 64.50 83 PHE A C 1
ATOM 570 O O . PHE A 1 83 ? -3.353 12.367 -11.555 1.00 64.50 83 PHE A O 1
ATOM 577 N N . GLY A 1 84 ? -1.172 12.280 -12.055 1.00 67.19 84 GLY A N 1
ATOM 578 C CA . GLY A 1 84 ? -0.865 13.633 -11.581 1.00 67.19 84 GLY A CA 1
ATOM 579 C C . GLY A 1 84 ? -1.433 14.751 -12.458 1.00 67.19 84 GLY A C 1
ATOM 580 O O . GLY A 1 84 ? -1.754 15.818 -11.938 1.00 67.19 84 GLY A O 1
ATOM 581 N N . GLY A 1 85 ? -1.582 14.503 -13.764 1.00 74.94 85 GLY A N 1
ATOM 582 C CA . GLY A 1 85 ? -2.007 15.518 -14.737 1.00 74.94 85 GLY A CA 1
ATOM 583 C C . GLY A 1 85 ? -3.225 15.154 -15.586 1.00 74.94 85 GLY A C 1
ATOM 584 O O . GLY A 1 85 ? -3.815 16.043 -16.196 1.00 74.94 85 GLY A O 1
ATOM 585 N N . ARG A 1 86 ? -3.634 13.878 -15.635 1.00 85.88 86 ARG A N 1
ATOM 586 C CA . ARG A 1 86 ? -4.757 13.456 -16.484 1.00 85.88 86 ARG A CA 1
ATOM 587 C C . ARG A 1 86 ? -6.113 13.635 -15.806 1.00 85.88 86 ARG A C 1
ATOM 589 O O . ARG A 1 86 ? -6.245 13.587 -14.579 1.00 85.88 86 ARG A O 1
ATOM 596 N N . ALA A 1 87 ? -7.154 13.808 -16.617 1.00 89.38 87 ALA A N 1
ATOM 597 C CA . ALA A 1 87 ? -8.521 13.690 -16.132 1.00 89.38 87 ALA A CA 1
ATOM 598 C C . ALA A 1 87 ? -8.770 12.244 -15.661 1.00 89.38 87 ALA A C 1
ATOM 600 O O . ALA A 1 87 ? -8.411 11.298 -16.362 1.00 89.38 87 ALA A O 1
ATOM 601 N N . LEU A 1 88 ? -9.343 12.082 -14.462 1.00 91.75 88 LEU A N 1
ATOM 602 C CA . LEU A 1 88 ? -9.776 10.767 -13.991 1.00 91.75 88 LEU A CA 1
ATOM 603 C C . LEU A 1 88 ? -11.010 10.348 -14.786 1.00 91.75 88 LEU A C 1
ATOM 605 O O . LEU A 1 88 ? -11.929 11.153 -14.948 1.00 91.75 88 LEU A O 1
ATOM 609 N N . THR A 1 89 ? -11.008 9.113 -15.268 1.00 94.44 89 THR A N 1
ATOM 610 C CA . THR A 1 89 ? -12.119 8.500 -15.998 1.00 94.44 89 THR A CA 1
ATOM 611 C C . THR A 1 89 ? -13.050 7.767 -15.033 1.00 94.44 89 THR A C 1
ATOM 613 O O . THR A 1 89 ? -12.733 7.598 -13.854 1.00 94.44 89 THR A O 1
ATOM 616 N N . ASP A 1 90 ? -14.209 7.320 -15.516 1.00 95.31 90 ASP A N 1
ATOM 617 C CA . ASP A 1 90 ? -15.115 6.474 -14.723 1.00 95.31 90 ASP A CA 1
ATOM 618 C C . ASP A 1 90 ? -14.470 5.135 -14.363 1.00 95.31 90 ASP A C 1
ATOM 620 O O . ASP A 1 90 ? -14.570 4.676 -13.228 1.00 95.31 90 ASP A O 1
ATOM 624 N N . GLU A 1 91 ? -13.685 4.586 -15.284 1.00 95.69 91 GLU A N 1
ATOM 625 C CA . GLU A 1 91 ? -12.902 3.372 -15.074 1.00 95.69 91 GLU A CA 1
ATOM 626 C C . GLU A 1 91 ? -11.901 3.511 -13.907 1.00 95.69 91 GLU A C 1
ATOM 628 O O . GLU A 1 91 ? -11.690 2.572 -13.141 1.00 95.69 91 GLU A O 1
ATOM 633 N N . ASP A 1 92 ? -11.309 4.697 -13.700 1.00 94.31 92 ASP A N 1
ATOM 634 C CA . ASP A 1 92 ? -10.448 4.945 -12.533 1.00 94.31 92 ASP A CA 1
ATOM 635 C C . ASP A 1 92 ? -11.216 4.877 -11.215 1.00 94.31 92 ASP A C 1
ATOM 637 O O . ASP A 1 92 ? -10.693 4.394 -10.206 1.00 94.31 92 ASP A O 1
ATOM 641 N N . VAL A 1 93 ? -12.453 5.376 -11.219 1.00 95.75 93 VAL A N 1
ATOM 642 C CA . VAL A 1 93 ? -13.335 5.330 -10.053 1.00 95.75 93 VAL A CA 1
ATOM 643 C C . VAL A 1 93 ? -13.735 3.885 -9.768 1.00 95.75 93 VAL A C 1
ATOM 645 O O . VAL A 1 93 ? -13.641 3.454 -8.621 1.00 95.75 93 VAL A O 1
ATOM 648 N N . GLU A 1 94 ? -14.101 3.116 -10.795 1.00 97.19 94 GLU A N 1
ATOM 649 C CA . GLU A 1 94 ? -14.430 1.690 -10.676 1.00 97.19 94 GLU A CA 1
ATOM 650 C C . GLU A 1 94 ? -13.248 0.872 -10.146 1.00 97.19 94 GLU A C 1
ATOM 652 O O . GLU A 1 94 ? -13.402 0.092 -9.202 1.00 97.19 94 GLU A O 1
ATOM 657 N N . ARG A 1 95 ? -12.039 1.104 -10.671 1.00 95.81 95 ARG A N 1
ATOM 658 C CA . ARG A 1 95 ? -10.809 0.492 -10.149 1.00 95.81 95 ARG A CA 1
ATOM 659 C C . ARG A 1 95 ? -10.589 0.825 -8.675 1.00 95.81 95 ARG A C 1
ATOM 661 O O . ARG A 1 95 ? -10.286 -0.068 -7.883 1.00 95.81 95 ARG A O 1
ATOM 668 N N . ALA A 1 96 ? -10.761 2.088 -8.283 1.00 94.12 96 ALA A N 1
ATOM 669 C CA . ALA A 1 96 ? -10.620 2.503 -6.890 1.00 94.12 96 ALA A CA 1
ATOM 670 C C . ALA A 1 96 ? -11.668 1.845 -5.971 1.00 94.12 96 ALA A C 1
ATOM 672 O O . ALA A 1 96 ? -11.325 1.423 -4.865 1.00 94.12 96 ALA A O 1
ATOM 673 N N . VAL A 1 97 ? -12.917 1.707 -6.432 1.00 96.06 97 VAL A N 1
ATOM 674 C CA . VAL A 1 97 ? -13.993 0.980 -5.731 1.00 96.06 97 VAL A CA 1
ATOM 675 C C . VAL A 1 97 ? -13.635 -0.500 -5.572 1.00 96.06 97 VAL A C 1
ATOM 677 O O . VAL A 1 97 ? -13.759 -1.047 -4.476 1.00 96.06 97 VAL A O 1
ATOM 680 N N . ALA A 1 98 ? -13.125 -1.147 -6.621 1.00 97.25 98 ALA A N 1
ATOM 681 C CA . ALA A 1 98 ? -12.712 -2.548 -6.564 1.00 97.25 98 ALA A CA 1
ATOM 682 C C . ALA A 1 98 ? -11.582 -2.773 -5.545 1.00 97.25 98 ALA A C 1
ATOM 684 O O . ALA A 1 98 ? -11.638 -3.712 -4.748 1.00 97.25 98 ALA A O 1
ATOM 685 N N . VAL A 1 99 ? -10.583 -1.883 -5.512 1.00 96.00 99 VAL A N 1
ATOM 686 C CA . VAL A 1 99 ? -9.531 -1.911 -4.483 1.00 96.00 99 VAL A CA 1
ATOM 687 C C . VAL A 1 99 ? -10.127 -1.722 -3.089 1.00 96.00 99 VAL A C 1
ATOM 689 O O . VAL A 1 99 ? -9.737 -2.426 -2.160 1.00 96.00 99 VAL A O 1
ATOM 692 N N . ALA A 1 100 ? -11.088 -0.811 -2.929 1.00 94.81 100 ALA A N 1
ATOM 693 C CA . ALA A 1 100 ? -11.744 -0.607 -1.647 1.00 94.81 100 ALA A CA 1
ATOM 694 C C . ALA A 1 100 ? -12.471 -1.865 -1.153 1.00 94.81 100 ALA A C 1
ATOM 696 O O . ALA A 1 100 ? -12.281 -2.245 0.001 1.00 94.81 100 ALA A O 1
ATOM 697 N N . HIS A 1 101 ? -13.205 -2.565 -2.024 1.00 97.12 101 HIS A N 1
ATOM 698 C CA . HIS A 1 101 ? -13.814 -3.860 -1.694 1.00 97.12 101 HIS A CA 1
ATOM 699 C C . HIS A 1 101 ? -12.781 -4.922 -1.319 1.00 97.12 101 HIS A C 1
ATOM 701 O O . HIS A 1 101 ? -13.012 -5.696 -0.389 1.00 97.12 101 HIS A O 1
ATOM 707 N N . ALA A 1 102 ? -11.637 -4.949 -2.009 1.00 96.00 102 ALA A N 1
ATOM 708 C CA . ALA A 1 102 ? -10.554 -5.859 -1.666 1.00 96.00 102 ALA A CA 1
ATOM 709 C C . ALA A 1 102 ? -10.013 -5.575 -0.256 1.00 96.00 102 ALA A C 1
ATOM 711 O O . ALA A 1 102 ? -9.741 -6.509 0.490 1.00 96.00 102 ALA A O 1
ATOM 712 N N . VAL A 1 103 ? -9.911 -4.316 0.169 1.00 94.50 103 VAL A N 1
ATOM 713 C CA . VAL A 1 103 ? -9.490 -3.986 1.541 1.00 94.50 103 VAL A CA 1
ATOM 714 C C . VAL A 1 103 ? -10.585 -4.323 2.558 1.00 94.50 103 VAL A C 1
ATOM 716 O O . VAL A 1 103 ? -10.318 -5.011 3.540 1.00 94.50 103 VAL A O 1
ATOM 719 N N . SER A 1 104 ? -11.812 -3.857 2.332 1.00 94.56 104 SER A N 1
ATOM 720 C CA . SER A 1 104 ? -12.972 -4.114 3.187 1.00 94.56 104 SER A CA 1
ATOM 721 C C . SER A 1 104 ? -14.261 -4.049 2.356 1.00 94.56 104 SER A C 1
ATOM 723 O O . SER A 1 104 ? -14.543 -3.004 1.765 1.00 94.56 104 SER A O 1
ATOM 725 N N . PRO A 1 105 ? -15.090 -5.110 2.328 1.00 94.38 105 PRO A N 1
ATOM 726 C CA . PRO A 1 105 ? -16.340 -5.108 1.565 1.00 94.38 105 PRO A CA 1
ATOM 727 C C . PRO A 1 105 ? -17.319 -4.001 1.979 1.00 94.38 105 PRO A C 1
ATOM 729 O O . PRO A 1 105 ? -17.959 -3.385 1.125 1.00 94.38 105 PRO A O 1
ATOM 732 N N . GLU A 1 106 ? -17.410 -3.723 3.281 1.00 92.38 106 GLU A N 1
ATOM 733 C CA . GLU A 1 106 ? -18.245 -2.648 3.822 1.00 92.38 106 GLU A CA 1
ATOM 734 C C . GLU A 1 106 ? -17.750 -1.282 3.332 1.00 92.38 106 GLU A C 1
ATOM 736 O O . GLU A 1 106 ? -18.525 -0.475 2.820 1.00 92.38 106 GLU A O 1
ATOM 741 N N . TRP A 1 107 ? -16.436 -1.055 3.395 1.00 90.31 107 TRP A N 1
ATOM 742 C CA . TRP A 1 107 ? -15.830 0.189 2.927 1.00 90.31 107 TRP A CA 1
ATOM 743 C C . TRP A 1 107 ? -15.984 0.383 1.416 1.00 90.31 107 TRP A C 1
ATOM 745 O O . TRP A 1 107 ? -16.325 1.478 0.967 1.00 90.31 107 TRP A O 1
ATOM 755 N N . GLY A 1 108 ? -15.794 -0.686 0.638 1.00 93.94 108 GLY A N 1
ATOM 756 C CA . GLY A 1 108 ? -16.054 -0.690 -0.800 1.00 93.94 108 GLY A CA 1
ATOM 757 C C . GLY A 1 108 ? -17.480 -0.253 -1.123 1.00 93.94 108 GLY A C 1
ATOM 758 O O . GLY A 1 108 ? -17.666 0.640 -1.944 1.00 93.94 108 GLY A O 1
ATOM 759 N N . SER A 1 109 ? -18.465 -0.767 -0.381 1.00 95.94 109 SER A N 1
ATOM 760 C CA . SER A 1 109 ? -19.881 -0.420 -0.564 1.00 95.94 109 SER A CA 1
ATOM 761 C C . SER A 1 109 ? -20.163 1.061 -0.273 1.00 95.94 109 SER A C 1
ATOM 763 O O . SER A 1 109 ? -20.907 1.715 -1.004 1.00 95.94 109 SER A O 1
ATOM 765 N N . VAL A 1 110 ? -19.538 1.630 0.767 1.00 93.69 110 VAL A N 1
ATOM 766 C CA . VAL A 1 110 ? -19.652 3.067 1.091 1.00 93.69 110 VAL A CA 1
ATOM 767 C C . VAL A 1 110 ? -19.063 3.933 -0.025 1.00 93.69 110 VAL A C 1
ATOM 769 O O . VAL A 1 110 ? -19.659 4.941 -0.420 1.00 93.69 110 VAL A O 1
ATOM 772 N N . ILE A 1 111 ? -17.900 3.545 -0.549 1.00 92.88 111 ILE A N 1
ATOM 773 C CA . ILE A 1 111 ? -17.235 4.249 -1.650 1.00 92.88 111 ILE A CA 1
ATOM 774 C C . ILE A 1 111 ? -18.062 4.147 -2.933 1.00 92.88 111 ILE A C 1
ATOM 776 O O . ILE A 1 111 ? -18.262 5.159 -3.604 1.00 92.88 111 ILE A O 1
ATOM 780 N N . GLU A 1 112 ? -18.585 2.966 -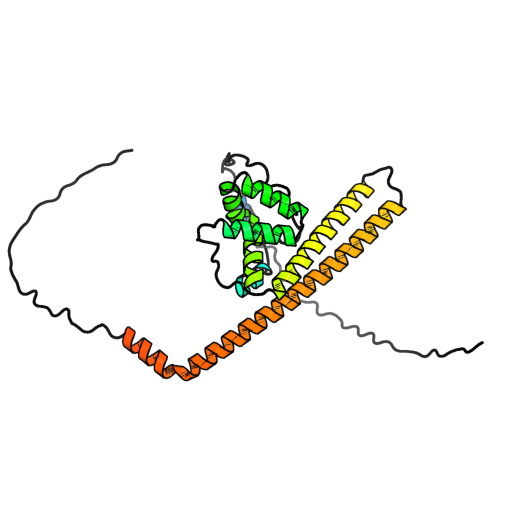3.249 1.00 96.62 112 GLU A N 1
ATOM 781 C CA . GLU A 1 112 ? -19.438 2.733 -4.411 1.00 96.62 112 GLU A CA 1
ATOM 782 C C . GLU A 1 112 ? -20.715 3.585 -4.350 1.00 96.62 112 GLU A C 1
ATOM 784 O O . GLU A 1 112 ? -21.056 4.280 -5.310 1.00 96.62 112 GLU A O 1
ATOM 789 N N . ALA A 1 113 ? -21.399 3.601 -3.202 1.00 96.12 113 ALA A N 1
ATOM 790 C CA . ALA A 1 113 ? -22.589 4.424 -3.002 1.00 96.12 113 ALA A CA 1
ATOM 791 C C . ALA A 1 113 ? -22.285 5.920 -3.195 1.00 96.12 113 ALA A C 1
ATOM 793 O O . ALA A 1 113 ? -23.077 6.651 -3.797 1.00 96.12 113 ALA A O 1
ATOM 794 N N . ARG A 1 114 ? -21.117 6.382 -2.731 1.00 93.94 114 ARG A N 1
ATOM 795 C CA . ARG A 1 114 ? -20.676 7.767 -2.933 1.00 93.94 114 ARG A CA 1
ATOM 796 C C . ARG A 1 114 ? -20.359 8.067 -4.396 1.00 93.94 114 ARG A C 1
ATOM 798 O O . ARG A 1 114 ? -20.771 9.118 -4.879 1.00 93.94 114 ARG A O 1
ATOM 805 N N . ALA A 1 115 ? -19.680 7.157 -5.090 1.00 95.19 115 ALA A N 1
ATOM 806 C CA . ALA A 1 115 ? -19.373 7.288 -6.512 1.00 95.19 115 ALA A CA 1
ATOM 807 C C . ALA A 1 115 ? -20.650 7.407 -7.363 1.00 95.19 115 ALA A C 1
ATOM 809 O O . ALA A 1 115 ? -20.706 8.247 -8.255 1.00 95.19 115 ALA A O 1
ATOM 810 N N . LYS A 1 116 ? -21.699 6.638 -7.031 1.00 96.56 116 LYS A N 1
ATOM 811 C CA . LYS A 1 116 ? -23.018 6.714 -7.689 1.00 96.56 116 LYS A CA 1
ATOM 812 C C . LYS A 1 116 ? -23.759 8.019 -7.391 1.00 96.56 116 LYS A C 1
ATOM 814 O O . LYS A 1 116 ? -24.458 8.538 -8.256 1.00 96.56 116 LYS A O 1
ATOM 819 N N . ARG A 1 117 ? -23.637 8.540 -6.166 1.00 96.81 117 ARG A N 1
ATOM 820 C CA . ARG A 1 117 ? -24.343 9.754 -5.726 1.00 96.81 117 ARG A CA 1
ATOM 821 C C . ARG A 1 117 ? -23.736 11.040 -6.289 1.00 96.81 117 ARG A C 1
ATOM 823 O O . ARG A 1 117 ? -24.486 11.941 -6.648 1.00 96.81 117 ARG A O 1
ATOM 830 N N . ASP A 1 118 ? -22.410 11.156 -6.288 1.00 96.38 118 ASP A N 1
ATOM 831 C CA . ASP A 1 118 ? -21.692 12.365 -6.713 1.00 96.38 118 ASP A CA 1
ATOM 832 C C . ASP A 1 118 ? -20.329 11.992 -7.340 1.00 96.38 118 ASP A C 1
ATOM 834 O O . ASP A 1 118 ? -19.296 11.989 -6.652 1.00 96.38 118 ASP A O 1
ATOM 838 N N . PRO A 1 119 ? -20.307 11.636 -8.641 1.00 93.56 119 PRO A N 1
ATOM 839 C CA . PRO A 1 119 ? -19.096 11.164 -9.309 1.00 93.56 119 PRO A CA 1
ATOM 840 C C . PRO A 1 119 ? -18.026 12.256 -9.431 1.00 93.56 119 PRO A C 1
ATOM 842 O O . PRO A 1 119 ? -16.841 11.970 -9.261 1.00 93.56 119 PRO A O 1
ATOM 845 N N . GLU A 1 120 ? -18.404 13.521 -9.646 1.00 93.69 120 GLU A N 1
ATOM 846 C CA . GLU A 1 120 ? -17.441 14.629 -9.747 1.00 93.69 120 GLU A CA 1
ATOM 847 C C . GLU A 1 120 ? -16.712 14.868 -8.424 1.00 93.69 120 GLU A C 1
ATOM 849 O O . GLU A 1 120 ? -15.480 14.974 -8.386 1.00 93.69 120 GLU A O 1
ATOM 854 N N . GLN A 1 121 ? -17.452 14.882 -7.312 1.00 91.25 121 GLN A N 1
ATOM 855 C CA . GLN A 1 121 ? -16.850 14.993 -5.988 1.00 91.25 121 GLN A CA 1
ATOM 856 C C . GLN A 1 121 ? -15.969 13.785 -5.667 1.00 91.25 121 GLN A C 1
ATOM 858 O O . GLN A 1 121 ? -14.903 13.950 -5.071 1.00 91.25 121 GLN A O 1
ATOM 863 N N . MET A 1 122 ? -16.375 12.581 -6.077 1.00 93.56 122 MET A N 1
ATOM 864 C CA . MET A 1 122 ? -15.565 11.378 -5.898 1.00 93.56 122 MET A CA 1
ATOM 865 C C . MET A 1 122 ? -14.240 11.469 -6.669 1.00 93.56 122 MET A C 1
ATOM 867 O O . MET A 1 122 ? -13.180 11.211 -6.096 1.00 93.56 122 MET A O 1
ATOM 871 N N . ARG A 1 123 ? -14.255 11.933 -7.926 1.00 93.19 123 ARG A N 1
ATOM 872 C CA . ARG A 1 123 ? -13.026 12.176 -8.704 1.00 93.19 123 ARG A CA 1
ATOM 873 C C . ARG A 1 123 ? -12.154 13.260 -8.060 1.00 93.19 123 ARG A C 1
ATOM 875 O O . ARG A 1 123 ? -10.934 13.110 -7.995 1.00 93.19 123 ARG A O 1
ATOM 882 N N . ALA A 1 124 ? -12.737 14.335 -7.529 1.00 89.88 124 ALA A N 1
ATOM 883 C CA . ALA A 1 124 ? -11.985 15.358 -6.792 1.00 89.88 124 ALA A CA 1
ATOM 884 C C . ALA A 1 124 ? -11.337 14.804 -5.505 1.00 89.88 124 ALA A C 1
ATOM 886 O O . ALA A 1 124 ? -10.173 15.101 -5.213 1.00 89.88 124 ALA A O 1
ATOM 887 N N . ALA A 1 125 ? -12.054 13.951 -4.767 1.00 88.06 125 ALA A N 1
ATOM 888 C CA . ALA A 1 125 ? -11.534 13.266 -3.586 1.00 88.06 125 ALA A CA 1
ATOM 889 C C . ALA A 1 125 ? -10.404 12.286 -3.947 1.00 88.06 125 ALA A C 1
ATOM 891 O O . ALA A 1 125 ? -9.376 12.265 -3.270 1.00 88.06 125 ALA A O 1
ATOM 892 N N . LEU A 1 126 ? -10.534 11.542 -5.051 1.00 88.62 126 LEU A N 1
ATOM 893 C CA . LEU A 1 126 ? -9.483 10.660 -5.570 1.00 88.62 126 LEU A CA 1
ATOM 894 C C . LEU A 1 126 ? -8.204 11.413 -5.932 1.00 88.62 126 LEU A C 1
ATOM 896 O O . LEU A 1 126 ? -7.110 10.957 -5.603 1.00 88.62 126 LEU A O 1
ATOM 900 N N . ARG A 1 127 ? -8.321 12.611 -6.514 1.00 87.12 127 ARG A N 1
ATOM 901 C CA . ARG A 1 127 ? -7.155 13.448 -6.837 1.00 87.12 127 ARG A CA 1
ATOM 902 C C . ARG A 1 127 ? -6.419 13.991 -5.618 1.00 87.12 127 ARG A C 1
ATOM 904 O O . ARG A 1 127 ? -5.236 14.298 -5.741 1.00 87.12 127 ARG A O 1
ATOM 911 N N . THR A 1 128 ? -7.088 14.168 -4.483 1.00 80.81 128 THR A N 1
ATOM 912 C CA . THR A 1 128 ? -6.535 14.907 -3.333 1.00 80.81 128 THR A CA 1
ATOM 913 C C . THR A 1 128 ? -6.256 14.009 -2.135 1.00 80.81 128 THR A C 1
ATOM 915 O O . THR A 1 128 ? -5.139 14.003 -1.629 1.00 80.81 128 THR A O 1
ATOM 918 N N . GLY A 1 129 ? -7.250 13.236 -1.700 1.00 72.19 129 GLY A N 1
ATOM 919 C CA . GLY A 1 129 ? -7.185 12.403 -0.500 1.00 72.19 129 GLY A CA 1
ATOM 920 C C . GLY A 1 129 ? -7.044 10.908 -0.774 1.00 72.19 129 GLY A C 1
ATOM 921 O O . GLY A 1 129 ? -6.551 10.186 0.084 1.00 72.19 129 GLY A O 1
ATOM 922 N N . ALA A 1 130 ? -7.431 10.437 -1.965 1.00 81.81 130 ALA A N 1
ATOM 923 C CA . ALA A 1 130 ? -7.480 9.005 -2.265 1.00 81.81 130 ALA A CA 1
ATOM 924 C C . ALA A 1 130 ? -6.552 8.547 -3.396 1.00 81.81 130 ALA A C 1
ATOM 926 O O . ALA A 1 130 ? -6.750 7.468 -3.956 1.00 81.81 130 ALA A O 1
ATOM 927 N N . ARG A 1 131 ? -5.483 9.308 -3.680 1.00 84.12 131 ARG A N 1
ATOM 928 C CA . ARG A 1 131 ? -4.437 8.925 -4.652 1.00 84.12 131 ARG A CA 1
ATOM 929 C C . ARG A 1 131 ? -3.886 7.526 -4.394 1.00 84.12 131 ARG A C 1
ATOM 931 O O . ARG A 1 131 ? -3.527 6.814 -5.322 1.00 84.12 131 ARG A O 1
ATOM 938 N N . ARG A 1 132 ? -3.870 7.111 -3.128 1.00 84.88 132 ARG A N 1
ATOM 939 C CA . ARG A 1 132 ? -3.435 5.780 -2.713 1.00 84.88 132 ARG A CA 1
ATOM 940 C C . ARG A 1 132 ? -4.274 4.648 -3.315 1.00 84.88 132 ARG A C 1
ATOM 942 O O . ARG A 1 132 ? -3.704 3.621 -3.659 1.00 84.88 132 ARG A O 1
ATOM 949 N N . LEU A 1 133 ? -5.590 4.815 -3.458 1.00 90.75 133 LEU A N 1
ATOM 950 C CA . LEU A 1 133 ? -6.439 3.800 -4.097 1.00 90.75 133 LEU A CA 1
ATOM 951 C C . LEU A 1 133 ? -6.085 3.634 -5.576 1.00 90.75 133 LEU A C 1
ATOM 953 O O . LEU A 1 133 ? -6.008 2.510 -6.061 1.00 90.75 133 LEU A O 1
ATOM 957 N N . LEU A 1 134 ? -5.797 4.743 -6.261 1.00 90.75 134 LEU A N 1
ATOM 958 C CA . LEU A 1 134 ? -5.333 4.723 -7.648 1.00 90.75 134 LEU A CA 1
ATOM 959 C C . LEU A 1 134 ? -3.947 4.074 -7.768 1.00 90.75 134 LEU A C 1
ATOM 961 O O . LEU A 1 134 ? -3.731 3.256 -8.655 1.00 90.75 134 LEU A O 1
ATOM 965 N N . ALA A 1 135 ? -3.035 4.366 -6.836 1.00 89.31 135 ALA A N 1
ATOM 966 C CA . ALA A 1 135 ? -1.722 3.724 -6.793 1.00 89.31 135 ALA A CA 1
ATOM 967 C C . ALA A 1 135 ? -1.830 2.203 -6.584 1.00 89.31 135 ALA A C 1
ATOM 969 O O . ALA A 1 135 ? -1.144 1.442 -7.256 1.00 89.31 135 ALA A O 1
ATOM 970 N N . LEU A 1 136 ? -2.724 1.747 -5.699 1.00 92.94 136 LEU A N 1
ATOM 971 C CA . LEU A 1 136 ? -2.998 0.320 -5.500 1.00 92.94 136 LEU A CA 1
ATOM 972 C C . LEU A 1 136 ? -3.633 -0.327 -6.735 1.00 92.94 136 LEU A C 1
ATOM 974 O O . LEU A 1 136 ? -3.297 -1.459 -7.063 1.00 92.94 136 LEU A O 1
ATOM 978 N N . ALA A 1 137 ? -4.524 0.380 -7.431 1.00 93.56 137 ALA A N 1
ATOM 979 C CA . ALA A 1 137 ? -5.106 -0.114 -8.672 1.00 93.56 137 ALA A CA 1
ATOM 980 C C . ALA A 1 137 ? -4.038 -0.315 -9.756 1.00 93.56 137 ALA A C 1
ATOM 982 O O . ALA A 1 137 ? -3.981 -1.378 -10.363 1.00 93.56 137 ALA A O 1
ATOM 983 N N . ALA A 1 138 ? -3.136 0.651 -9.936 1.00 92.00 138 ALA A N 1
ATOM 984 C CA . ALA A 1 138 ? -2.015 0.509 -10.863 1.00 92.00 138 ALA A CA 1
ATOM 985 C C . ALA A 1 138 ? -1.032 -0.596 -10.430 1.00 92.00 138 ALA A C 1
ATOM 987 O O . ALA A 1 138 ? -0.496 -1.328 -11.262 1.00 92.00 138 ALA A O 1
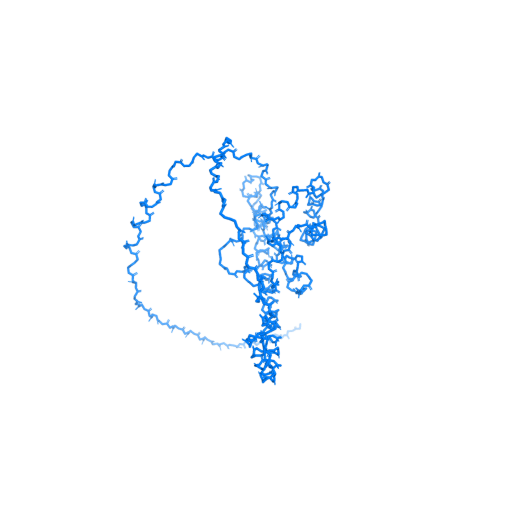ATOM 988 N N . LEU A 1 139 ? -0.822 -0.764 -9.120 1.00 92.56 139 LEU A N 1
ATOM 989 C CA . LEU A 1 139 ? 0.012 -1.834 -8.575 1.00 92.56 139 LEU A CA 1
ATOM 990 C C . LEU A 1 139 ? -0.561 -3.222 -8.889 1.00 92.56 139 LEU A C 1
ATOM 992 O O . LEU A 1 139 ? 0.203 -4.131 -9.195 1.00 92.56 139 LEU A O 1
ATOM 996 N N . ARG A 1 140 ? -1.890 -3.379 -8.871 1.00 95.25 140 ARG A N 1
ATOM 997 C CA . ARG A 1 140 ? -2.567 -4.631 -9.239 1.00 95.25 140 ARG A CA 1
ATOM 998 C C . ARG A 1 140 ? -2.208 -5.092 -10.651 1.00 95.25 140 ARG A C 1
ATOM 1000 O O . ARG A 1 140 ? -2.066 -6.287 -10.879 1.00 95.25 140 ARG A O 1
ATOM 1007 N N . GLU A 1 141 ? -2.063 -4.152 -11.578 1.00 92.50 141 GLU A N 1
ATOM 1008 C CA . GLU A 1 141 ? -1.744 -4.434 -12.980 1.00 92.50 141 GLU A CA 1
ATOM 1009 C C . GLU A 1 141 ? -0.244 -4.683 -13.184 1.00 92.50 141 GLU A C 1
ATOM 1011 O O . GLU A 1 141 ? 0.144 -5.607 -13.895 1.00 92.50 141 GLU A O 1
ATOM 1016 N N . ARG A 1 142 ? 0.612 -3.873 -12.548 1.00 92.38 142 ARG A N 1
ATOM 1017 C CA . ARG A 1 142 ? 2.062 -3.864 -12.812 1.00 92.38 142 ARG A CA 1
ATOM 1018 C C . ARG A 1 142 ? 2.869 -4.808 -11.926 1.00 92.38 142 ARG A C 1
ATOM 1020 O O . ARG A 1 142 ? 3.905 -5.309 -12.351 1.00 92.38 142 ARG A O 1
ATOM 1027 N N . ALA A 1 143 ? 2.427 -5.025 -10.692 1.00 94.94 143 ALA A N 1
ATOM 1028 C CA . ALA A 1 143 ? 3.119 -5.842 -9.701 1.00 94.94 143 ALA A CA 1
ATOM 1029 C C . ALA A 1 143 ? 2.098 -6.565 -8.798 1.00 94.94 143 ALA A C 1
ATOM 1031 O O . ALA A 1 143 ? 1.966 -6.233 -7.613 1.00 94.94 143 ALA A O 1
ATOM 1032 N N . PRO A 1 144 ? 1.373 -7.569 -9.333 1.00 96.38 144 PRO A N 1
ATOM 1033 C CA . PRO A 1 144 ? 0.255 -8.208 -8.637 1.00 96.38 144 PRO A CA 1
ATOM 1034 C C . PRO A 1 144 ? 0.652 -8.820 -7.286 1.00 96.38 144 PRO A C 1
ATOM 1036 O O . PRO A 1 144 ? -0.107 -8.718 -6.330 1.00 96.38 144 PRO A O 1
ATOM 1039 N N . ALA A 1 145 ? 1.861 -9.375 -7.156 1.00 96.31 145 ALA A N 1
ATOM 1040 C CA . ALA A 1 145 ? 2.345 -9.911 -5.880 1.00 96.31 145 ALA A CA 1
ATOM 1041 C C . ALA A 1 145 ? 2.455 -8.831 -4.784 1.00 96.31 145 ALA A C 1
ATOM 1043 O O . ALA A 1 145 ? 2.055 -9.055 -3.642 1.00 96.31 145 ALA A O 1
ATOM 1044 N N . VAL A 1 146 ? 2.944 -7.638 -5.142 1.00 95.81 146 VAL A N 1
ATOM 1045 C CA . VAL A 1 146 ? 3.043 -6.501 -4.214 1.00 95.81 146 VAL A CA 1
ATOM 1046 C C . VAL A 1 146 ? 1.651 -5.998 -3.848 1.00 95.81 146 VAL A C 1
ATOM 1048 O O . VAL A 1 146 ? 1.391 -5.690 -2.687 1.00 95.81 146 VAL A O 1
ATOM 1051 N N . TYR A 1 147 ? 0.738 -5.948 -4.823 1.00 96.38 147 TYR A N 1
ATOM 1052 C CA . TYR A 1 147 ? -0.657 -5.586 -4.586 1.00 96.38 147 TYR A CA 1
ATOM 1053 C C . TYR A 1 147 ? -1.322 -6.504 -3.558 1.00 96.38 147 TYR A C 1
ATOM 1055 O O . TYR A 1 147 ? -1.852 -6.002 -2.567 1.00 96.38 147 TYR A O 1
ATOM 1063 N N . GLU A 1 148 ? -1.244 -7.823 -3.741 1.00 97.31 148 GLU A N 1
ATOM 1064 C CA . GLU A 1 148 ? -1.851 -8.786 -2.816 1.00 97.31 148 GLU A CA 1
ATOM 1065 C C . GLU A 1 148 ? -1.288 -8.640 -1.397 1.00 97.31 148 GLU A C 1
ATOM 1067 O O . GLU A 1 148 ? -2.049 -8.518 -0.432 1.00 97.31 148 GLU A O 1
ATOM 1072 N N . ALA A 1 149 ? 0.040 -8.535 -1.261 1.00 95.94 149 ALA A N 1
ATOM 1073 C CA . ALA A 1 149 ? 0.673 -8.289 0.033 1.00 95.94 149 ALA A CA 1
ATOM 1074 C C . ALA A 1 149 ? 0.162 -6.983 0.673 1.00 95.94 149 ALA A C 1
ATOM 1076 O O . ALA A 1 149 ? -0.139 -6.940 1.868 1.00 95.94 149 ALA A O 1
ATOM 1077 N N . LYS A 1 150 ? -0.018 -5.921 -0.124 1.00 94.94 150 LYS A N 1
ATOM 1078 C CA . LYS A 1 150 ? -0.496 -4.616 0.354 1.00 94.94 150 LYS A CA 1
ATOM 1079 C C . LYS A 1 150 ? -1.950 -4.650 0.817 1.00 94.94 150 LYS A C 1
ATOM 1081 O O . LYS A 1 150 ? -2.297 -3.959 1.776 1.00 94.94 150 LYS A O 1
ATOM 1086 N N . ILE A 1 151 ? -2.799 -5.450 0.170 1.00 96.44 151 ILE A N 1
ATOM 1087 C CA . ILE A 1 151 ? -4.180 -5.682 0.616 1.00 96.44 151 ILE A CA 1
ATOM 1088 C C . ILE A 1 151 ? -4.192 -6.397 1.971 1.00 96.44 151 ILE A C 1
ATOM 1090 O O . ILE A 1 151 ? -4.947 -5.998 2.861 1.00 96.44 151 ILE A O 1
ATOM 1094 N N . VAL A 1 152 ? -3.335 -7.404 2.164 1.00 96.31 152 VAL A N 1
ATOM 1095 C CA . VAL A 1 152 ? -3.192 -8.096 3.456 1.00 96.31 152 VAL A CA 1
ATOM 1096 C C . VAL A 1 152 ? -2.703 -7.136 4.548 1.00 96.31 152 VAL A C 1
ATOM 1098 O O . VAL A 1 152 ? -3.306 -7.090 5.620 1.00 96.31 152 VAL A O 1
ATOM 1101 N N . GLU A 1 153 ? -1.691 -6.309 4.267 1.00 95.50 153 GLU A N 1
ATOM 1102 C CA . GLU A 1 153 ? -1.193 -5.281 5.199 1.00 95.50 153 GLU A CA 1
ATOM 1103 C C . GLU A 1 153 ? -2.305 -4.312 5.626 1.00 95.50 153 GLU A C 1
ATOM 1105 O O . GLU A 1 153 ? -2.485 -4.042 6.814 1.00 95.50 153 GLU A O 1
ATOM 1110 N N . LEU A 1 154 ? -3.094 -3.817 4.669 1.00 93.44 154 LEU A N 1
ATOM 1111 C CA . LEU A 1 154 ? -4.200 -2.896 4.934 1.00 93.44 154 LEU A CA 1
ATOM 1112 C C . LEU A 1 154 ? -5.300 -3.522 5.797 1.00 93.44 154 LEU A C 1
ATOM 1114 O O . LEU A 1 154 ? -5.829 -2.865 6.697 1.00 93.44 154 LEU A O 1
ATOM 1118 N N . ARG A 1 155 ? -5.632 -4.793 5.553 1.00 93.25 155 ARG A N 1
ATOM 1119 C CA . ARG A 1 155 ? -6.587 -5.543 6.381 1.00 93.25 155 ARG A CA 1
ATOM 1120 C C . ARG A 1 155 ? -6.067 -5.720 7.806 1.00 93.25 155 ARG A C 1
ATOM 1122 O O . ARG A 1 155 ? -6.820 -5.481 8.749 1.00 93.25 155 ARG A O 1
ATOM 1129 N N . ALA A 1 156 ? -4.790 -6.066 7.965 1.00 93.38 156 ALA A N 1
ATOM 1130 C CA . ALA A 1 156 ? -4.162 -6.209 9.277 1.00 93.38 156 ALA A CA 1
ATOM 1131 C C . ALA A 1 156 ? -4.134 -4.874 10.046 1.00 93.38 156 ALA A C 1
ATOM 1133 O O . ALA A 1 156 ? -4.449 -4.834 11.230 1.00 93.38 156 ALA A O 1
ATOM 1134 N N . GLN A 1 157 ? -3.873 -3.750 9.371 1.00 92.50 157 GLN A N 1
ATOM 1135 C CA . GLN A 1 157 ? -3.963 -2.416 9.983 1.00 92.50 157 GLN A CA 1
ATOM 1136 C C . GLN A 1 157 ? -5.377 -2.074 10.460 1.00 92.50 157 GLN A C 1
ATOM 1138 O O . GLN A 1 157 ? -5.551 -1.524 11.550 1.00 92.50 157 GLN A O 1
ATOM 1143 N N . ALA A 1 158 ? -6.398 -2.399 9.663 1.00 89.88 158 ALA A N 1
ATOM 1144 C CA . ALA A 1 158 ? -7.791 -2.202 10.056 1.00 89.88 158 ALA A CA 1
ATOM 1145 C C . ALA A 1 158 ? -8.182 -3.091 11.250 1.00 89.88 158 ALA A C 1
ATOM 1147 O O . ALA A 1 158 ? -8.975 -2.685 12.099 1.00 89.88 158 ALA A O 1
ATOM 1148 N N . GLU A 1 159 ? -7.628 -4.300 11.337 1.00 93.88 159 GLU A N 1
ATOM 1149 C CA . GLU A 1 159 ? -7.786 -5.181 12.492 1.00 93.88 159 GLU A CA 1
ATOM 1150 C C . GLU A 1 159 ? -7.157 -4.584 13.757 1.00 93.88 159 GLU A C 1
ATOM 1152 O O . GLU A 1 159 ? -7.856 -4.440 14.759 1.00 93.88 159 GLU A O 1
ATOM 1157 N N . THR A 1 160 ? -5.902 -4.130 13.696 1.00 93.94 160 THR A N 1
ATOM 1158 C CA . THR A 1 160 ? -5.225 -3.460 14.820 1.00 93.94 160 THR A CA 1
ATOM 1159 C C . THR A 1 160 ? -5.983 -2.220 15.286 1.00 93.94 160 THR A C 1
ATOM 1161 O O . THR A 1 160 ? -6.146 -2.003 16.486 1.00 93.94 160 THR A O 1
ATOM 1164 N N . ALA A 1 161 ? -6.494 -1.407 14.355 1.00 92.06 161 ALA A N 1
ATOM 1165 C CA . ALA A 1 161 ? -7.287 -0.228 14.694 1.00 92.06 161 ALA A CA 1
ATOM 1166 C C . ALA A 1 161 ? -8.583 -0.597 15.437 1.00 92.06 161 ALA A C 1
ATOM 1168 O O . ALA A 1 161 ? -8.924 0.048 16.429 1.00 92.06 161 ALA A O 1
ATOM 1169 N N . ARG A 1 162 ? -9.285 -1.652 14.998 1.00 92.88 162 ARG A N 1
ATOM 1170 C CA . ARG A 1 162 ? -10.487 -2.159 15.681 1.00 92.88 162 ARG A CA 1
ATOM 1171 C C . ARG A 1 162 ? -10.163 -2.713 17.066 1.00 92.88 162 ARG A C 1
ATOM 1173 O O . ARG A 1 162 ? -10.842 -2.335 18.015 1.00 92.88 162 ARG A O 1
ATOM 1180 N N . ALA A 1 163 ? -9.112 -3.523 17.197 1.00 94.50 163 ALA A N 1
ATOM 1181 C CA . ALA A 1 163 ? -8.677 -4.065 18.485 1.00 94.50 163 ALA A CA 1
ATOM 1182 C C . ALA A 1 163 ? -8.256 -2.950 19.461 1.00 94.50 163 ALA A C 1
ATOM 1184 O O . ALA A 1 163 ? -8.636 -2.964 20.629 1.00 94.50 163 ALA A O 1
ATOM 1185 N N . SER A 1 164 ? -7.558 -1.918 18.972 1.00 96.44 164 SER A N 1
ATOM 1186 C CA . SER A 1 164 ? -7.192 -0.750 19.783 1.00 96.44 164 SER A CA 1
ATOM 1187 C C . SER A 1 164 ? -8.423 0.016 20.275 1.00 96.44 164 SER A C 1
ATOM 1189 O O . SER A 1 164 ? -8.478 0.401 21.442 1.00 96.44 164 SER A O 1
ATOM 1191 N N . SER A 1 165 ? -9.424 0.225 19.415 1.00 94.38 165 SER A N 1
ATOM 1192 C CA . SER A 1 165 ? -10.688 0.859 19.809 1.00 94.38 165 SER A CA 1
ATOM 1193 C C . SER A 1 165 ? -11.476 0.009 20.809 1.00 94.38 165 SER A C 1
ATOM 1195 O O . SER A 1 165 ? -12.031 0.563 21.755 1.00 94.38 165 SER A O 1
ATOM 1197 N N . ALA A 1 166 ? -11.496 -1.316 20.638 1.00 95.50 166 ALA A N 1
ATOM 1198 C CA . ALA A 1 166 ? -12.149 -2.242 21.562 1.00 95.50 166 ALA A CA 1
ATOM 1199 C C . ALA A 1 166 ? -11.495 -2.218 22.951 1.00 95.50 166 ALA A C 1
ATOM 1201 O O . ALA A 1 166 ? -12.200 -2.124 23.954 1.00 95.50 166 ALA A O 1
ATOM 1202 N N . LEU A 1 167 ? -10.159 -2.205 23.015 1.00 97.62 167 LEU A N 1
ATOM 1203 C CA . LEU A 1 167 ? -9.430 -2.052 24.273 1.00 97.62 167 LEU A CA 1
ATOM 1204 C C . LEU A 1 167 ? -9.777 -0.730 24.966 1.00 97.62 167 LEU A C 1
ATOM 1206 O O . LEU A 1 167 ? -10.153 -0.743 26.134 1.00 97.62 167 LEU A O 1
ATOM 1210 N N . ARG A 1 168 ? -9.746 0.398 24.243 1.00 97.62 168 ARG A N 1
ATOM 1211 C CA . ARG A 1 168 ? -10.127 1.704 24.816 1.00 97.62 168 ARG A CA 1
ATOM 1212 C C . ARG A 1 168 ? -11.564 1.716 25.329 1.00 97.62 168 ARG A C 1
ATOM 1214 O O . ARG A 1 168 ? -11.827 2.303 26.372 1.00 97.62 168 ARG A O 1
ATOM 1221 N N . ALA A 1 169 ? -12.491 1.079 24.612 1.00 96.94 169 ALA A N 1
ATOM 1222 C CA . ALA A 1 169 ? -13.877 0.953 25.051 1.00 96.94 169 ALA A CA 1
ATOM 1223 C C . ALA A 1 169 ? -13.982 0.146 26.358 1.00 96.94 169 ALA A C 1
ATOM 1225 O O . ALA A 1 169 ? -14.647 0.588 27.290 1.00 96.94 169 ALA A O 1
ATOM 1226 N N . ALA A 1 170 ? -13.269 -0.980 26.463 1.00 97.38 170 ALA A N 1
ATOM 1227 C CA . ALA A 1 170 ? -13.215 -1.785 27.684 1.00 97.38 170 ALA A CA 1
ATOM 1228 C C . ALA A 1 170 ? -12.534 -1.050 28.855 1.00 97.38 170 ALA A C 1
ATOM 1230 O O . ALA A 1 170 ? -12.891 -1.264 30.010 1.00 97.38 170 ALA A O 1
ATOM 1231 N N . GLU A 1 171 ? -11.563 -0.174 28.585 1.00 97.38 171 GLU A N 1
ATOM 1232 C CA . GLU A 1 171 ? -10.896 0.639 29.607 1.00 97.38 171 GLU A CA 1
ATOM 1233 C C . GLU A 1 171 ? -11.837 1.665 30.246 1.00 97.38 171 GLU A C 1
ATOM 1235 O O . GLU A 1 171 ? -11.826 1.814 31.471 1.00 97.38 171 GLU A O 1
ATOM 1240 N N . VAL A 1 172 ? -12.665 2.338 29.440 1.00 98.25 172 VAL A N 1
ATOM 1241 C CA . VAL A 1 172 ? -13.589 3.380 29.921 1.00 98.25 172 VAL A CA 1
ATOM 1242 C C . VAL A 1 172 ? -14.915 2.833 30.446 1.00 98.25 172 VAL A C 1
ATOM 1244 O O . VAL A 1 172 ? -15.617 3.548 31.159 1.00 98.25 172 VAL A O 1
ATOM 1247 N N . ASP A 1 173 ? -15.269 1.589 30.116 1.00 97.88 173 ASP A N 1
ATOM 1248 C CA . ASP A 1 173 ? -16.481 0.940 30.611 1.00 97.88 173 ASP A CA 1
ATOM 1249 C C . ASP A 1 173 ? -16.300 0.488 32.080 1.00 97.88 173 ASP A C 1
ATOM 1251 O O . ASP A 1 173 ? -15.480 -0.396 32.373 1.00 97.88 173 ASP A O 1
ATOM 1255 N N . PRO A 1 174 ? -17.057 1.064 33.037 1.00 97.44 174 PRO A N 1
ATOM 1256 C CA . PRO A 1 174 ? -16.974 0.677 34.444 1.00 97.44 174 PRO A CA 1
ATOM 1257 C C . PRO A 1 174 ? -17.525 -0.730 34.710 1.00 97.44 174 PRO A C 1
ATOM 1259 O O . PRO A 1 174 ? -17.237 -1.300 35.760 1.00 97.44 174 PRO A O 1
ATOM 1262 N N . SER A 1 175 ? -18.315 -1.289 33.789 1.00 98.19 175 SER A N 1
ATOM 1263 C CA . SER A 1 175 ? -18.879 -2.636 33.895 1.00 98.19 175 SER A CA 1
ATOM 1264 C C . SER A 1 175 ? -17.978 -3.726 33.308 1.00 98.19 175 SER A C 1
ATOM 1266 O O . SER A 1 175 ? -18.182 -4.903 33.608 1.00 98.19 175 SER A O 1
ATOM 1268 N N . ALA A 1 176 ? -16.955 -3.355 32.528 1.00 97.75 176 ALA A N 1
ATOM 1269 C CA . ALA A 1 176 ? -16.034 -4.312 31.927 1.00 97.75 176 ALA A CA 1
ATOM 1270 C C . ALA A 1 176 ? -15.206 -5.037 32.997 1.00 97.75 176 ALA A C 1
ATOM 1272 O O . ALA A 1 176 ? -14.505 -4.411 33.807 1.00 97.75 176 ALA A O 1
ATOM 1273 N N . SER A 1 177 ? -15.249 -6.370 32.975 1.00 98.19 177 SER A N 1
ATOM 1274 C CA . SER A 1 177 ? -14.489 -7.203 33.906 1.00 98.19 177 SER A CA 1
ATOM 1275 C C . SER A 1 177 ? -12.979 -7.123 33.636 1.00 98.19 177 SER A C 1
ATOM 1277 O O . SER A 1 177 ? -12.528 -6.657 32.586 1.00 98.19 177 SER A O 1
ATOM 1279 N N . ALA A 1 178 ? -12.160 -7.592 34.582 1.00 97.94 178 ALA A N 1
ATOM 1280 C CA . ALA A 1 178 ? -10.720 -7.736 34.349 1.00 97.94 178 ALA A CA 1
ATOM 1281 C C . ALA A 1 178 ? -10.428 -8.710 33.190 1.00 97.94 178 ALA A C 1
ATOM 1283 O O . ALA A 1 178 ? -9.516 -8.470 32.400 1.00 97.94 178 ALA A O 1
ATOM 1284 N N . GLU A 1 179 ? -11.236 -9.765 33.053 1.00 98.00 179 GLU A N 1
ATOM 1285 C CA . GLU A 1 179 ? -11.122 -10.745 31.969 1.00 98.00 179 GLU A CA 1
ATOM 1286 C C . GLU A 1 179 ? -11.406 -10.118 30.597 1.00 98.00 179 GLU A C 1
ATOM 1288 O O . GLU A 1 179 ? -10.689 -10.397 29.637 1.00 98.00 179 GLU A O 1
ATOM 1293 N N . ASP A 1 180 ? -12.389 -9.216 30.497 1.00 97.31 180 ASP A N 1
ATOM 1294 C CA . ASP A 1 180 ? -12.699 -8.510 29.245 1.00 97.31 180 ASP A CA 1
ATOM 1295 C C . ASP A 1 180 ? -11.542 -7.623 28.789 1.00 97.31 180 ASP A C 1
ATOM 1297 O O . ASP A 1 180 ? -11.171 -7.635 27.614 1.00 97.31 180 ASP A O 1
ATOM 1301 N N . ARG A 1 181 ? -10.913 -6.908 29.728 1.00 98.00 181 ARG A N 1
ATOM 1302 C CA . ARG A 1 181 ? -9.729 -6.085 29.439 1.00 98.00 181 ARG A CA 1
ATOM 1303 C C . ARG A 1 181 ? -8.547 -6.953 29.015 1.00 98.00 181 ARG A C 1
ATOM 1305 O O . ARG A 1 181 ? -7.902 -6.648 28.017 1.00 98.00 181 ARG A O 1
ATOM 1312 N N . MET A 1 182 ? -8.289 -8.060 29.718 1.00 98.00 182 MET A N 1
ATOM 1313 C CA . MET A 1 182 ? -7.224 -9.004 29.351 1.00 98.00 182 MET A CA 1
ATOM 1314 C C . MET A 1 182 ? -7.434 -9.597 27.954 1.00 98.00 182 MET A C 1
ATOM 1316 O O . MET A 1 182 ? -6.481 -9.709 27.184 1.00 98.00 182 MET A O 1
ATOM 1320 N N . ARG A 1 183 ? -8.678 -9.937 27.602 1.00 98.31 183 ARG A N 1
ATOM 1321 C CA . ARG A 1 183 ? -9.044 -10.416 26.265 1.00 98.31 183 ARG A CA 1
ATOM 1322 C C . ARG A 1 183 ? -8.762 -9.361 25.196 1.00 98.31 183 ARG A C 1
ATOM 1324 O O . ARG A 1 183 ? -8.116 -9.678 24.203 1.00 98.31 183 ARG A O 1
ATOM 1331 N N . A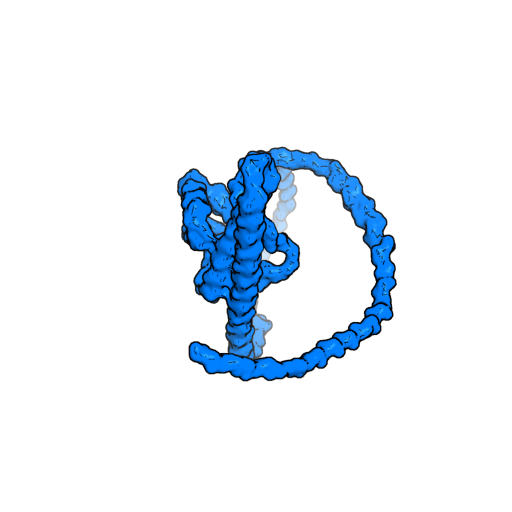LA A 1 184 ? -9.177 -8.114 25.422 1.00 97.75 184 ALA A N 1
ATOM 1332 C CA . ALA A 1 184 ? -8.943 -7.017 24.485 1.00 97.75 184 ALA A CA 1
ATOM 1333 C C . ALA A 1 184 ? -7.443 -6.715 24.289 1.00 97.75 184 ALA A C 1
ATOM 1335 O O . ALA A 1 184 ? -7.016 -6.430 23.170 1.00 97.75 184 ALA A O 1
ATOM 1336 N N . VAL A 1 185 ? -6.626 -6.834 25.346 1.00 98.44 185 VAL A N 1
ATOM 1337 C CA . VAL A 1 185 ? -5.156 -6.748 25.243 1.00 98.44 185 VAL A CA 1
ATOM 1338 C C . VAL A 1 185 ? -4.606 -7.877 24.370 1.00 98.44 185 VAL A C 1
ATOM 1340 O O . VAL A 1 185 ? -3.879 -7.608 23.418 1.00 98.44 185 VAL A O 1
ATOM 1343 N N . ALA A 1 186 ? -4.997 -9.128 24.631 1.00 98.38 186 ALA A N 1
ATOM 1344 C CA . ALA A 1 186 ? -4.533 -10.275 23.848 1.00 98.38 186 ALA A CA 1
ATOM 1345 C C . ALA A 1 186 ? -4.941 -10.185 22.363 1.00 98.38 186 ALA A C 1
ATOM 1347 O O . ALA A 1 186 ? -4.169 -10.558 21.475 1.00 98.38 186 ALA A O 1
ATOM 1348 N N . GLU A 1 187 ? -6.137 -9.666 22.076 1.00 98.06 187 GLU A N 1
ATOM 1349 C CA . GLU A 1 187 ? -6.598 -9.398 20.711 1.00 98.06 187 GLU A CA 1
ATOM 1350 C C . GLU A 1 187 ? -5.750 -8.326 20.018 1.00 98.06 187 GLU A C 1
ATOM 1352 O O . GLU A 1 187 ? -5.342 -8.521 18.868 1.00 98.06 187 GLU A O 1
ATOM 1357 N N . LEU A 1 188 ? -5.442 -7.224 20.713 1.00 97.81 188 LEU A N 1
ATOM 1358 C CA . LEU A 1 188 ? -4.578 -6.166 20.192 1.00 97.81 188 LEU A CA 1
ATOM 1359 C C . LEU A 1 188 ? -3.158 -6.675 19.922 1.00 97.81 188 LEU A C 1
ATOM 1361 O O . LEU A 1 188 ? -2.626 -6.406 18.845 1.00 97.81 188 LEU A O 1
ATOM 1365 N N . ASP A 1 189 ? -2.572 -7.446 20.838 1.00 98.19 189 ASP A N 1
ATOM 1366 C CA . ASP A 1 189 ? -1.242 -8.042 20.664 1.00 98.19 189 ASP A CA 1
ATOM 1367 C C . ASP A 1 189 ? -1.205 -8.979 19.449 1.00 98.19 189 ASP A C 1
ATOM 1369 O O . ASP A 1 189 ? -0.296 -8.915 18.613 1.00 98.19 189 ASP A O 1
ATOM 1373 N N . GLY A 1 190 ? -2.232 -9.822 19.301 1.00 97.50 190 GLY A N 1
ATOM 1374 C CA . GLY A 1 190 ? -2.380 -10.701 18.145 1.00 97.50 190 GLY A CA 1
ATOM 1375 C C . GLY A 1 190 ? -2.504 -9.930 16.825 1.00 97.50 190 GLY A C 1
ATOM 1376 O O . GLY A 1 190 ? -1.853 -10.293 15.841 1.00 97.50 190 GLY A O 1
ATOM 1377 N N . ALA A 1 191 ? -3.313 -8.868 16.796 1.00 96.12 191 ALA A N 1
ATOM 1378 C CA . ALA A 1 191 ? -3.493 -8.022 15.616 1.00 96.12 191 ALA A CA 1
ATOM 1379 C C . ALA A 1 191 ? -2.209 -7.256 15.256 1.00 96.12 191 ALA A C 1
ATOM 1381 O O . ALA A 1 191 ? -1.794 -7.251 14.096 1.00 96.12 191 ALA A O 1
ATOM 1382 N N . ALA A 1 192 ? -1.520 -6.695 16.254 1.00 96.38 192 ALA A N 1
ATOM 1383 C CA . ALA A 1 192 ? -0.252 -5.998 16.071 1.00 96.38 192 ALA A CA 1
ATOM 1384 C C . ALA A 1 192 ? 0.820 -6.921 15.475 1.00 96.38 192 ALA A C 1
ATOM 1386 O O . ALA A 1 192 ? 1.506 -6.537 14.525 1.00 96.38 192 ALA A O 1
ATOM 1387 N N . ARG A 1 193 ? 0.922 -8.166 15.961 1.00 97.94 193 ARG A N 1
ATOM 1388 C CA . ARG A 1 193 ? 1.830 -9.170 15.391 1.00 97.94 193 ARG A CA 1
ATOM 1389 C C . ARG A 1 193 ? 1.521 -9.454 13.917 1.00 97.94 193 ARG A C 1
ATOM 1391 O O . ARG A 1 193 ? 2.429 -9.378 13.092 1.00 97.94 193 ARG A O 1
ATOM 1398 N N . ARG A 1 194 ? 0.253 -9.716 13.572 1.00 97.44 194 ARG A N 1
ATOM 1399 C CA . ARG A 1 194 ? -0.171 -9.933 12.173 1.00 97.44 194 ARG A CA 1
ATOM 1400 C C . ARG A 1 194 ? 0.134 -8.729 11.287 1.00 97.44 194 ARG A C 1
ATOM 1402 O O . ARG A 1 194 ? 0.548 -8.899 10.145 1.00 97.44 194 ARG A O 1
ATOM 1409 N N . GLN A 1 195 ? -0.038 -7.512 11.802 1.00 95.31 195 GLN A N 1
ATOM 1410 C CA . GLN A 1 195 ? 0.304 -6.295 11.069 1.00 95.31 195 GLN A CA 1
ATOM 1411 C C . GLN A 1 195 ? 1.805 -6.199 10.778 1.00 95.31 195 GLN A C 1
ATOM 1413 O O . GLN A 1 195 ? 2.178 -5.820 9.667 1.00 95.31 195 GLN A O 1
ATOM 1418 N N . VAL A 1 196 ? 2.669 -6.540 11.739 1.00 95.62 196 VAL A N 1
ATOM 1419 C CA . VAL A 1 196 ? 4.125 -6.571 11.520 1.00 95.62 196 VAL A CA 1
ATOM 1420 C C . VAL A 1 196 ? 4.488 -7.618 10.468 1.00 95.62 196 VAL A C 1
ATOM 1422 O O . VAL A 1 196 ? 5.189 -7.290 9.514 1.00 95.62 196 VAL A O 1
ATOM 1425 N N . GLU A 1 197 ? 3.964 -8.839 10.586 1.00 96.62 197 GLU A N 1
ATOM 1426 C CA . GLU A 1 197 ? 4.186 -9.922 9.616 1.00 96.62 197 GLU A CA 1
ATOM 1427 C C . GLU A 1 197 ? 3.737 -9.511 8.200 1.00 96.62 197 GLU A C 1
ATOM 1429 O O . GLU A 1 197 ? 4.499 -9.642 7.243 1.00 96.62 197 GLU A O 1
ATOM 1434 N N . ALA A 1 198 ? 2.549 -8.916 8.065 1.00 94.25 198 ALA A N 1
ATOM 1435 C CA . ALA A 1 198 ? 2.052 -8.419 6.783 1.00 94.25 198 ALA A CA 1
ATOM 1436 C C . ALA A 1 198 ? 2.901 -7.263 6.222 1.00 94.25 198 ALA A C 1
ATOM 1438 O O . ALA A 1 198 ? 3.110 -7.176 5.013 1.00 94.25 198 ALA A O 1
ATOM 1439 N N . THR A 1 199 ? 3.426 -6.392 7.089 1.00 93.12 199 THR A N 1
ATOM 1440 C CA . THR A 1 199 ? 4.333 -5.308 6.680 1.00 93.12 199 THR A CA 1
ATOM 1441 C C . THR A 1 199 ? 5.638 -5.872 6.122 1.00 93.12 199 THR A C 1
ATOM 1443 O O . THR A 1 199 ? 6.110 -5.399 5.091 1.00 93.12 199 THR A O 1
ATOM 1446 N N . LEU A 1 200 ? 6.214 -6.890 6.768 1.00 93.12 200 LEU A N 1
ATOM 1447 C CA . LEU A 1 200 ? 7.423 -7.560 6.281 1.00 93.12 200 LEU A CA 1
ATOM 1448 C C . LEU A 1 200 ? 7.176 -8.250 4.935 1.00 93.12 200 LEU A C 1
ATOM 1450 O O . LEU A 1 200 ? 7.947 -8.028 4.007 1.00 93.12 200 LEU A O 1
ATOM 1454 N N . ALA A 1 201 ? 6.059 -8.966 4.787 1.00 94.50 201 ALA A N 1
ATOM 1455 C CA . ALA A 1 201 ? 5.685 -9.602 3.523 1.00 94.50 201 ALA A CA 1
ATOM 1456 C C . ALA A 1 201 ? 5.544 -8.589 2.369 1.00 94.50 201 ALA A C 1
ATOM 1458 O O . ALA A 1 201 ? 5.953 -8.858 1.240 1.00 94.50 201 ALA A O 1
ATOM 1459 N N . VAL A 1 202 ? 5.016 -7.390 2.644 1.00 92.94 202 VAL A N 1
ATOM 1460 C CA . VAL A 1 202 ? 4.997 -6.296 1.661 1.00 92.94 202 VAL A CA 1
ATOM 1461 C C . VAL A 1 202 ? 6.406 -5.866 1.280 1.00 92.94 202 VAL A C 1
ATOM 1463 O O . VAL A 1 202 ? 6.671 -5.691 0.095 1.00 92.94 202 VAL A O 1
ATOM 1466 N N . ARG A 1 203 ? 7.317 -5.704 2.247 1.00 93.12 203 ARG A N 1
ATOM 1467 C CA . ARG A 1 203 ? 8.706 -5.314 1.954 1.00 93.12 203 ARG A CA 1
ATOM 1468 C C . ARG A 1 203 ? 9.436 -6.365 1.134 1.00 93.12 203 ARG A C 1
ATOM 1470 O O . ARG A 1 203 ? 10.143 -6.000 0.203 1.00 93.12 203 ARG A O 1
ATOM 1477 N N . GLU A 1 204 ? 9.236 -7.640 1.437 1.00 94.88 204 GLU A N 1
ATOM 1478 C CA . GLU A 1 204 ? 9.786 -8.747 0.652 1.00 94.88 204 GLU A CA 1
ATOM 1479 C C . GLU A 1 204 ? 9.263 -8.719 -0.791 1.00 94.88 204 GLU A C 1
ATOM 1481 O O . GLU A 1 204 ? 10.050 -8.783 -1.734 1.00 94.88 204 GLU A O 1
ATOM 1486 N N . ALA A 1 205 ? 7.952 -8.534 -0.980 1.00 94.50 205 ALA A N 1
ATOM 1487 C CA . ALA A 1 205 ? 7.357 -8.429 -2.311 1.00 94.50 205 ALA A CA 1
ATOM 1488 C C . ALA A 1 205 ? 7.844 -7.184 -3.079 1.00 94.50 205 ALA A C 1
ATOM 1490 O O . ALA A 1 205 ? 8.139 -7.272 -4.271 1.00 94.50 205 ALA A O 1
ATOM 1491 N N . GLU A 1 206 ? 7.941 -6.027 -2.413 1.00 93.06 206 GLU A N 1
ATOM 1492 C CA . GLU A 1 206 ? 8.475 -4.785 -2.989 1.00 93.06 206 GLU A CA 1
ATOM 1493 C C . GLU A 1 206 ? 9.935 -4.964 -3.433 1.00 93.06 206 GLU A C 1
ATOM 1495 O O . GLU A 1 206 ? 10.281 -4.568 -4.546 1.00 93.06 206 GLU A O 1
ATOM 1500 N N . LEU A 1 207 ? 10.779 -5.590 -2.604 1.00 93.44 207 LEU A N 1
ATOM 1501 C CA . LEU A 1 207 ? 12.175 -5.879 -2.942 1.00 93.44 207 LEU A CA 1
ATOM 1502 C C . LEU A 1 207 ? 12.280 -6.790 -4.166 1.00 93.44 207 LEU A C 1
ATOM 1504 O O . LEU A 1 207 ? 12.970 -6.435 -5.118 1.00 93.44 207 LEU A O 1
ATOM 1508 N N . ALA A 1 208 ? 11.532 -7.895 -4.191 1.00 94.31 208 ALA A N 1
ATOM 1509 C CA . ALA A 1 208 ? 11.518 -8.807 -5.333 1.00 94.31 208 ALA A CA 1
ATOM 1510 C C . ALA A 1 208 ? 11.070 -8.107 -6.633 1.00 94.31 208 ALA A C 1
ATOM 1512 O O . ALA A 1 208 ? 11.638 -8.328 -7.705 1.00 94.31 208 ALA A O 1
ATOM 1513 N N . ALA A 1 209 ? 10.071 -7.219 -6.554 1.00 90.75 209 ALA A N 1
ATOM 1514 C CA . ALA A 1 209 ? 9.625 -6.434 -7.703 1.00 90.75 209 ALA A CA 1
ATOM 1515 C C . ALA A 1 209 ? 10.701 -5.444 -8.186 1.00 90.75 209 ALA A C 1
ATOM 1517 O O . ALA A 1 209 ? 10.912 -5.310 -9.393 1.00 90.75 209 ALA A O 1
ATOM 1518 N N . LEU A 1 210 ? 11.401 -4.768 -7.270 1.00 90.25 210 LEU A N 1
ATOM 1519 C CA . LEU A 1 210 ? 12.495 -3.852 -7.606 1.00 90.25 210 LEU A CA 1
ATOM 1520 C C . LEU A 1 210 ? 13.692 -4.584 -8.224 1.00 90.25 210 LEU A C 1
ATOM 1522 O O . LEU A 1 210 ? 14.260 -4.095 -9.200 1.00 90.25 210 LEU A O 1
ATOM 1526 N N . GLU A 1 211 ? 14.045 -5.763 -7.715 1.00 94.56 211 GLU A N 1
ATOM 1527 C CA . GLU A 1 211 ? 15.084 -6.617 -8.301 1.00 94.56 211 GLU A CA 1
ATOM 1528 C C . GLU A 1 211 ? 14.748 -6.978 -9.752 1.00 94.56 211 GLU A C 1
ATOM 1530 O O . GLU A 1 211 ? 15.584 -6.803 -10.639 1.00 94.56 211 GLU A O 1
ATOM 1535 N N . ALA A 1 212 ? 13.498 -7.361 -10.033 1.00 91.25 212 ALA A N 1
ATOM 1536 C CA . ALA A 1 212 ? 13.050 -7.637 -11.397 1.00 91.25 212 ALA A CA 1
ATOM 1537 C C . ALA A 1 212 ? 13.144 -6.405 -12.323 1.00 91.25 212 ALA A C 1
ATOM 1539 O O . ALA A 1 212 ? 13.483 -6.533 -13.503 1.00 91.25 212 ALA A O 1
ATOM 1540 N N . VAL A 1 213 ? 12.869 -5.199 -11.809 1.00 89.38 213 VAL A N 1
ATOM 1541 C CA . VAL A 1 213 ? 13.048 -3.944 -12.563 1.00 89.38 213 VAL A CA 1
ATOM 1542 C C . VAL A 1 213 ? 14.526 -3.691 -12.866 1.00 89.38 213 VAL A C 1
ATOM 1544 O O . VAL A 1 213 ? 14.861 -3.364 -14.004 1.00 89.38 213 VAL A O 1
ATOM 1547 N N . ILE A 1 214 ? 15.409 -3.869 -11.880 1.00 91.19 214 ILE A N 1
ATOM 1548 C CA . ILE A 1 214 ? 16.857 -3.686 -12.045 1.00 91.19 214 ILE A CA 1
ATOM 1549 C C . ILE A 1 214 ? 17.411 -4.659 -13.088 1.00 91.19 214 ILE A C 1
ATOM 1551 O O . ILE A 1 214 ? 18.172 -4.239 -13.959 1.00 91.19 214 ILE A O 1
ATOM 1555 N N . GLU A 1 215 ? 17.016 -5.932 -13.042 1.00 95.94 215 GLU A N 1
ATOM 1556 C CA . GLU A 1 215 ? 17.447 -6.929 -14.027 1.00 95.94 215 GLU A CA 1
ATOM 1557 C C . GLU A 1 215 ? 16.990 -6.573 -15.445 1.00 95.94 215 GLU A C 1
ATOM 1559 O O . GLU A 1 215 ? 17.782 -6.644 -16.388 1.00 95.94 215 GLU A O 1
ATOM 1564 N N . ARG A 1 216 ? 15.756 -6.080 -15.608 1.00 92.88 216 ARG A N 1
ATOM 1565 C CA . ARG A 1 216 ? 15.282 -5.585 -16.906 1.00 92.88 216 ARG A CA 1
ATOM 1566 C C . ARG A 1 216 ? 16.108 -4.396 -17.406 1.00 92.88 216 ARG A C 1
ATOM 1568 O O . ARG A 1 216 ? 16.562 -4.423 -18.545 1.00 92.88 216 ARG A O 1
ATOM 1575 N N . MET A 1 217 ? 16.362 -3.395 -16.560 1.00 92.75 217 MET A N 1
ATOM 1576 C CA . MET A 1 217 ? 17.190 -2.236 -16.933 1.00 92.75 217 MET A CA 1
ATOM 1577 C C . MET A 1 217 ? 18.625 -2.643 -17.295 1.00 92.75 217 MET A C 1
ATOM 1579 O O . MET A 1 217 ? 19.227 -2.071 -18.201 1.00 92.75 217 MET A O 1
ATOM 1583 N N . ARG A 1 218 ? 19.192 -3.641 -16.604 1.00 97.19 218 ARG A N 1
ATOM 1584 C CA . ARG A 1 218 ? 20.512 -4.202 -16.934 1.00 97.19 218 ARG A CA 1
ATOM 1585 C C . ARG A 1 218 ? 20.512 -4.869 -18.307 1.00 97.19 218 ARG A C 1
ATOM 1587 O O . ARG A 1 218 ? 21.473 -4.676 -19.051 1.00 97.19 218 ARG A O 1
ATOM 1594 N N . ALA A 1 219 ? 19.458 -5.612 -18.642 1.00 97.38 219 ALA A N 1
ATOM 1595 C CA . ALA A 1 219 ? 19.299 -6.237 -19.950 1.00 97.38 219 ALA A CA 1
ATOM 1596 C C . ALA A 1 219 ? 19.135 -5.196 -21.072 1.00 97.38 219 ALA A C 1
ATOM 1598 O O . ALA A 1 219 ? 19.832 -5.280 -22.080 1.00 97.38 219 ALA A O 1
ATOM 1599 N N . GLU A 1 220 ? 18.292 -4.177 -20.878 1.00 95.50 220 GLU A N 1
ATOM 1600 C CA . GLU A 1 220 ? 18.128 -3.056 -21.820 1.00 95.50 220 GLU A CA 1
ATOM 1601 C C . GLU A 1 220 ? 19.464 -2.343 -22.071 1.00 95.50 220 GLU A C 1
ATOM 1603 O O . GLU A 1 220 ? 19.883 -2.170 -23.213 1.00 95.50 220 GLU A O 1
ATOM 1608 N N . LEU A 1 221 ? 20.202 -2.034 -21.001 1.00 97.62 221 LEU A N 1
ATOM 1609 C CA . LEU A 1 221 ? 21.515 -1.403 -21.105 1.00 97.62 221 LEU A CA 1
ATOM 1610 C C . LEU A 1 221 ? 22.546 -2.289 -21.823 1.00 97.62 221 LEU A C 1
ATOM 1612 O O . LEU A 1 221 ? 23.455 -1.771 -22.470 1.00 97.62 221 LEU A O 1
ATOM 1616 N N . ALA A 1 222 ? 22.453 -3.615 -21.696 1.00 98.00 222 ALA A N 1
ATOM 1617 C CA . ALA A 1 222 ? 23.313 -4.533 -22.440 1.00 98.00 222 ALA A CA 1
ATOM 1618 C C . ALA A 1 222 ? 23.025 -4.471 -23.949 1.00 98.00 222 ALA A C 1
ATOM 1620 O O . ALA A 1 222 ? 23.966 -4.343 -24.729 1.00 98.00 222 ALA A O 1
ATOM 1621 N N . VAL A 1 223 ? 21.749 -4.453 -24.347 1.00 97.69 223 VAL A N 1
ATOM 1622 C CA . VAL A 1 223 ? 21.337 -4.280 -25.753 1.00 97.69 223 VAL A CA 1
ATOM 1623 C C . VAL A 1 223 ? 21.805 -2.929 -26.302 1.00 97.69 223 VAL A C 1
ATOM 1625 O O . VAL A 1 223 ? 22.374 -2.861 -27.391 1.00 97.69 223 VAL A O 1
ATOM 1628 N N . ASP A 1 224 ? 21.636 -1.847 -25.541 1.00 97.25 224 ASP A N 1
ATOM 1629 C CA . ASP A 1 224 ? 22.083 -0.515 -25.962 1.00 97.25 224 ASP A CA 1
ATOM 1630 C C . ASP A 1 224 ? 23.606 -0.443 -26.130 1.00 97.25 224 ASP A C 1
ATOM 1632 O O . ASP A 1 224 ? 24.099 0.207 -27.054 1.00 97.25 224 ASP A O 1
ATOM 1636 N N . ARG A 1 225 ? 24.367 -1.150 -25.281 1.00 97.94 225 ARG A N 1
ATOM 1637 C CA . ARG A 1 225 ? 25.832 -1.256 -25.403 1.00 97.94 225 ARG A CA 1
ATOM 1638 C C . ARG A 1 225 ? 26.261 -1.928 -26.703 1.00 97.94 225 ARG A C 1
ATOM 1640 O O . ARG A 1 225 ? 27.236 -1.488 -27.309 1.00 97.94 225 ARG A O 1
ATOM 1647 N N . GLU A 1 226 ? 25.537 -2.948 -27.150 1.00 98.19 226 GLU A N 1
ATOM 1648 C CA . GLU A 1 226 ? 25.790 -3.600 -28.442 1.00 98.19 226 GLU A CA 1
ATOM 1649 C C . GLU A 1 226 ? 25.468 -2.670 -29.625 1.00 98.19 226 GLU A C 1
ATOM 1651 O O . GLU A 1 226 ? 26.100 -2.759 -30.678 1.00 98.19 226 GLU A O 1
ATOM 1656 N N . ARG A 1 227 ? 24.546 -1.716 -29.436 1.00 98.00 227 ARG A N 1
ATOM 1657 C CA . ARG A 1 227 ? 24.085 -0.760 -30.458 1.00 98.00 227 ARG A CA 1
ATOM 1658 C C . ARG A 1 227 ? 24.754 0.615 -30.399 1.00 98.00 227 ARG A C 1
ATOM 1660 O O . ARG A 1 227 ? 24.336 1.526 -31.112 1.00 98.00 227 ARG A O 1
ATOM 1667 N N . VAL A 1 228 ? 25.814 0.797 -29.607 1.00 98.44 228 VAL A N 1
ATOM 1668 C CA . VAL A 1 228 ? 26.449 2.117 -29.395 1.00 98.44 228 VAL A CA 1
ATOM 1669 C C . VAL A 1 228 ? 26.816 2.819 -30.705 1.00 98.44 228 VAL A C 1
ATOM 1671 O O . VAL A 1 228 ? 26.570 4.015 -30.841 1.00 98.44 228 VAL A O 1
ATOM 1674 N N . ALA A 1 229 ? 27.382 2.098 -31.677 1.00 97.62 229 ALA A N 1
ATOM 1675 C CA . ALA A 1 229 ? 27.781 2.690 -32.956 1.00 97.62 229 ALA A CA 1
ATOM 1676 C C . ALA A 1 229 ? 26.577 3.190 -33.777 1.00 97.62 229 ALA A C 1
ATOM 1678 O O . ALA A 1 229 ? 26.639 4.272 -34.360 1.00 97.62 229 ALA A O 1
ATOM 1679 N N . GLU A 1 230 ? 25.480 2.430 -33.788 1.00 97.75 230 GLU A N 1
ATOM 1680 C CA . GLU A 1 230 ? 24.221 2.793 -34.450 1.00 97.75 230 GLU A CA 1
ATOM 1681 C C . GLU A 1 230 ? 23.593 4.022 -33.779 1.00 97.75 230 GLU A C 1
ATOM 1683 O O . GLU A 1 230 ? 23.332 5.026 -34.440 1.00 97.75 230 GLU A O 1
ATOM 1688 N N . LEU A 1 231 ? 23.449 3.992 -32.450 1.00 96.25 231 LEU A N 1
ATOM 1689 C CA . LEU A 1 231 ? 22.895 5.099 -31.665 1.00 96.25 231 LEU A CA 1
ATOM 1690 C C . LEU A 1 231 ? 23.720 6.388 -31.828 1.00 96.25 231 LEU A C 1
ATOM 1692 O O . LEU A 1 231 ? 23.162 7.483 -31.941 1.00 96.25 231 LEU A O 1
ATOM 1696 N N . ALA A 1 232 ? 25.050 6.273 -31.883 1.00 97.69 232 ALA A N 1
ATOM 1697 C CA . ALA A 1 232 ? 25.939 7.403 -32.139 1.00 97.69 232 ALA A CA 1
ATOM 1698 C C . ALA A 1 232 ? 25.757 7.976 -33.556 1.00 97.69 232 ALA A C 1
ATOM 1700 O O . ALA A 1 232 ? 25.741 9.200 -33.720 1.00 97.69 232 ALA A O 1
ATOM 1701 N N . ALA A 1 233 ? 25.588 7.122 -34.571 1.00 97.06 233 ALA A N 1
ATOM 1702 C CA . ALA A 1 233 ? 25.326 7.550 -35.945 1.00 97.06 233 ALA A CA 1
ATOM 1703 C C . ALA A 1 233 ? 23.972 8.271 -36.072 1.00 97.06 233 ALA A C 1
ATOM 1705 O O . ALA A 1 233 ? 23.903 9.335 -36.694 1.00 97.06 233 ALA A O 1
ATOM 1706 N N . ASP A 1 234 ? 22.927 7.759 -35.419 1.00 96.19 234 ASP A N 1
ATOM 1707 C CA . ASP A 1 234 ? 21.604 8.389 -35.352 1.00 96.19 234 ASP A CA 1
ATOM 1708 C C . ASP A 1 234 ? 21.661 9.773 -34.700 1.00 96.19 234 ASP A C 1
ATOM 1710 O O . ASP A 1 234 ? 21.111 10.748 -35.225 1.00 96.19 234 ASP A O 1
ATOM 1714 N N . MET A 1 235 ? 22.363 9.886 -33.569 1.00 96.25 235 MET A N 1
ATOM 1715 C CA . MET A 1 235 ? 22.554 11.161 -32.882 1.00 96.25 235 MET A CA 1
ATOM 1716 C C . MET A 1 235 ? 23.323 12.160 -33.758 1.00 96.25 235 MET A C 1
ATOM 1718 O O . MET A 1 235 ? 22.911 13.316 -33.875 1.00 96.25 235 MET A O 1
ATOM 1722 N N . ALA A 1 236 ? 24.392 11.718 -34.430 1.00 96.00 236 ALA A N 1
ATOM 1723 C CA . ALA A 1 236 ? 25.152 12.553 -35.359 1.00 96.00 236 ALA A CA 1
ATOM 1724 C C . ALA A 1 236 ? 24.307 13.005 -36.564 1.00 96.00 236 ALA A C 1
ATOM 1726 O O . ALA A 1 236 ? 24.414 14.155 -36.985 1.00 96.00 236 ALA A O 1
ATOM 1727 N N . SER A 1 237 ? 23.446 12.134 -37.098 1.00 94.31 237 SER A N 1
ATOM 1728 C CA . SER A 1 237 ? 22.527 12.450 -38.199 1.00 94.31 237 SER A CA 1
ATOM 1729 C C . SER A 1 237 ? 21.515 13.532 -37.808 1.00 94.31 237 SER A C 1
ATOM 1731 O O . SER A 1 237 ? 21.325 14.492 -38.552 1.00 94.31 237 SER A O 1
ATOM 1733 N N . ARG A 1 238 ? 20.928 13.444 -36.604 1.00 92.88 238 ARG A N 1
ATOM 1734 C CA . ARG A 1 238 ? 19.979 14.449 -36.084 1.00 92.88 238 ARG A CA 1
ATOM 1735 C C . ARG A 1 238 ? 20.634 15.798 -35.782 1.00 92.88 238 ARG A C 1
ATOM 1737 O O . ARG A 1 238 ? 19.971 16.825 -35.892 1.00 92.88 238 ARG A O 1
ATOM 1744 N N . ALA A 1 239 ? 21.901 15.790 -35.370 1.00 91.56 239 ALA A N 1
ATOM 1745 C CA . ALA A 1 239 ? 22.645 17.000 -35.023 1.00 91.56 239 ALA A CA 1
ATOM 1746 C C . ALA A 1 239 ? 23.174 17.758 -36.248 1.00 91.56 239 ALA A C 1
ATOM 1748 O O . ALA A 1 239 ? 23.445 18.957 -36.158 1.00 91.56 239 ALA A O 1
ATOM 1749 N N . ARG A 1 240 ? 23.335 17.086 -37.395 1.00 89.38 240 ARG A N 1
ATOM 1750 C CA . ARG A 1 240 ? 23.693 17.771 -38.639 1.00 89.38 240 ARG A CA 1
ATOM 1751 C C . ARG A 1 240 ? 22.534 18.699 -39.020 1.00 89.38 240 ARG A C 1
ATOM 1753 O O . ARG A 1 240 ? 21.404 18.221 -39.129 1.00 89.38 240 ARG A O 1
ATOM 1760 N N . PRO A 1 241 ? 22.776 20.009 -39.220 1.00 77.25 241 PRO A N 1
ATOM 1761 C CA . PRO A 1 241 ? 21.737 20.894 -39.725 1.00 77.25 241 PRO A CA 1
ATOM 1762 C C . PRO A 1 241 ? 21.211 20.288 -41.024 1.00 77.25 241 PRO A C 1
ATOM 1764 O O . PRO A 1 241 ? 22.009 19.867 -41.865 1.00 77.25 241 PRO A O 1
ATOM 1767 N N . ARG A 1 242 ? 19.881 20.203 -41.175 1.00 69.81 242 ARG A N 1
ATOM 1768 C CA . ARG A 1 242 ? 19.269 19.876 -42.469 1.00 69.81 242 ARG A CA 1
ATOM 1769 C C . ARG A 1 242 ? 19.800 20.910 -43.449 1.00 69.81 242 ARG A C 1
ATOM 1771 O O . ARG A 1 242 ? 19.416 22.073 -43.374 1.00 69.81 242 ARG A O 1
ATOM 1778 N N . GLY A 1 243 ? 20.784 20.520 -44.251 1.00 61.84 243 GLY A N 1
ATOM 1779 C CA . GLY A 1 243 ? 21.475 21.439 -45.131 1.00 61.84 243 GLY A CA 1
ATOM 1780 C C . GLY A 1 243 ? 20.465 22.084 -46.065 1.00 61.84 243 GLY A C 1
ATOM 1781 O O . GLY A 1 243 ? 19.883 21.407 -46.894 1.00 61.84 243 GLY A O 1
ATOM 1782 N N . GLY A 1 244 ? 20.254 23.385 -45.901 1.00 57.19 244 GLY A N 1
ATOM 1783 C CA . GLY A 1 244 ? 20.375 24.305 -47.023 1.00 57.19 244 GLY A CA 1
ATOM 1784 C C . GLY A 1 244 ? 19.335 24.282 -48.143 1.00 57.19 244 GLY A C 1
ATOM 1785 O O . GLY A 1 244 ? 19.556 25.012 -49.097 1.00 57.19 244 GLY A O 1
ATOM 1786 N N . ASP A 1 245 ? 18.193 23.599 -48.039 1.00 56.28 245 ASP A N 1
ATOM 1787 C CA . ASP A 1 245 ? 17.102 23.760 -49.031 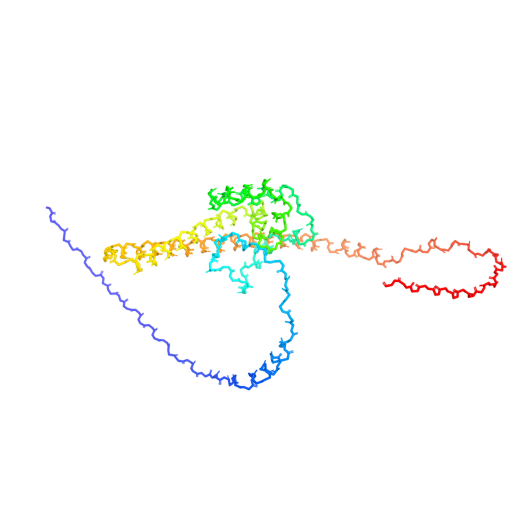1.00 56.28 245 ASP A CA 1
ATOM 1788 C C . ASP A 1 245 ? 16.324 25.091 -48.872 1.00 56.28 245 ASP A C 1
ATOM 1790 O O . ASP A 1 245 ? 15.266 25.298 -49.458 1.00 56.28 245 ASP A O 1
ATOM 1794 N N . GLY A 1 246 ? 16.863 26.022 -48.075 1.00 55.69 246 GLY A N 1
ATOM 1795 C CA . GLY A 1 246 ? 16.447 27.423 -47.988 1.00 55.69 246 GLY A CA 1
ATOM 1796 C C . GLY A 1 246 ? 17.316 28.381 -48.808 1.00 55.69 246 GLY A C 1
ATOM 1797 O O . GLY A 1 246 ? 17.200 29.588 -48.632 1.00 55.69 246 GLY A O 1
ATOM 1798 N N . ALA A 1 247 ? 18.181 27.883 -49.699 1.00 55.94 247 ALA A N 1
ATOM 1799 C CA . ALA A 1 247 ? 18.726 28.682 -50.800 1.00 55.94 247 ALA A CA 1
ATOM 1800 C C . ALA A 1 247 ? 17.715 28.725 -51.965 1.00 55.94 247 ALA A C 1
ATOM 1802 O O . ALA A 1 247 ? 18.036 28.404 -53.104 1.00 55.94 247 ALA A O 1
ATOM 1803 N N . GLY A 1 248 ? 16.462 29.057 -51.652 1.00 55.91 248 GLY A N 1
ATOM 1804 C CA . GLY A 1 248 ? 15.438 29.396 -52.627 1.00 55.91 248 GLY A CA 1
ATOM 1805 C C . GLY A 1 248 ? 15.407 30.907 -52.782 1.00 55.91 248 GLY A C 1
ATOM 1806 O O . GLY A 1 248 ? 14.953 31.602 -51.878 1.00 55.91 248 GLY A O 1
ATOM 1807 N N . ASP A 1 249 ? 15.955 31.372 -53.901 1.00 55.47 249 ASP A N 1
ATOM 1808 C CA . ASP A 1 249 ? 15.653 32.623 -54.600 1.00 55.47 249 ASP A CA 1
ATOM 1809 C C . ASP A 1 249 ? 14.573 33.506 -53.953 1.00 55.47 249 ASP A C 1
ATOM 1811 O O . ASP A 1 249 ? 13.389 33.442 -54.275 1.00 55.47 249 ASP A O 1
ATOM 1815 N N . GLY A 1 250 ? 15.014 34.385 -53.057 1.00 54.44 250 GLY A N 1
ATOM 1816 C CA . GLY A 1 250 ? 14.284 35.577 -52.632 1.00 54.44 250 GLY A CA 1
ATOM 1817 C C . GLY A 1 250 ? 14.927 36.850 -53.175 1.00 54.44 250 GLY A C 1
ATOM 1818 O O . GLY A 1 250 ? 14.859 37.895 -52.538 1.00 54.44 250 GLY A O 1
ATOM 1819 N N . ALA A 1 251 ? 15.618 36.767 -54.314 1.00 57.25 251 ALA A N 1
ATOM 1820 C CA . ALA A 1 251 ? 15.980 37.936 -55.100 1.00 57.25 251 ALA A CA 1
ATOM 1821 C C . ALA A 1 251 ? 14.749 38.335 -55.929 1.00 57.25 251 ALA A C 1
ATOM 1823 O O . ALA A 1 251 ? 14.588 37.915 -57.070 1.00 57.25 251 ALA A O 1
ATOM 1824 N N . GLY A 1 252 ? 13.846 39.105 -55.325 1.00 54.59 252 GLY A N 1
ATOM 1825 C CA . GLY A 1 252 ? 12.635 39.571 -55.989 1.00 54.59 252 GLY A CA 1
ATOM 1826 C C . GLY A 1 252 ? 11.960 40.704 -55.231 1.00 54.59 252 GLY A C 1
ATOM 1827 O O . GLY A 1 252 ? 11.152 40.445 -54.353 1.00 54.59 252 GLY A O 1
ATOM 1828 N N . ASP A 1 253 ? 12.296 41.928 -55.640 1.00 52.31 253 ASP A N 1
ATOM 1829 C CA . ASP A 1 253 ? 11.398 43.092 -55.693 1.00 52.31 253 ASP A CA 1
ATOM 1830 C C . ASP A 1 253 ? 10.858 43.628 -54.348 1.00 52.31 253 ASP A C 1
ATOM 1832 O O . ASP A 1 253 ? 9.970 43.072 -53.719 1.00 52.31 253 ASP A O 1
ATOM 1836 N N . SER A 1 254 ? 11.499 44.624 -53.737 1.00 56.31 254 SER A N 1
ATOM 1837 C CA . SER A 1 254 ? 11.354 46.060 -54.022 1.00 56.31 254 SER A CA 1
ATOM 1838 C C . SER A 1 254 ? 9.970 46.663 -53.691 1.00 56.31 254 SER A C 1
ATOM 1840 O O . SER A 1 254 ? 8.921 46.144 -54.044 1.00 56.31 254 SER A O 1
ATOM 1842 N N . ALA A 1 255 ? 10.050 47.831 -53.040 1.00 53.84 255 ALA A N 1
ATOM 1843 C CA . ALA A 1 255 ? 9.047 48.893 -52.910 1.00 53.84 255 ALA A CA 1
ATOM 1844 C C . ALA A 1 255 ? 7.967 48.822 -51.803 1.00 53.84 255 ALA A C 1
ATOM 1846 O O . ALA A 1 255 ? 7.004 48.072 -51.877 1.00 53.84 255 ALA A O 1
ATOM 1847 N N . GLY A 1 256 ? 8.076 49.792 -50.878 1.00 59.59 256 GLY A N 1
ATOM 1848 C CA . GLY A 1 256 ? 6.960 50.433 -50.163 1.00 59.59 256 GLY A CA 1
ATOM 1849 C C . GLY A 1 256 ? 6.366 49.605 -49.023 1.00 59.59 256 GLY A C 1
ATOM 1850 O O . GLY A 1 256 ? 5.953 48.476 -49.202 1.00 59.59 256 GLY A O 1
ATOM 1851 N N . THR A 1 257 ? 6.171 50.112 -47.813 1.00 52.31 257 THR A N 1
ATOM 1852 C CA . THR A 1 257 ? 5.496 51.376 -47.531 1.00 52.31 257 THR A CA 1
ATOM 1853 C C . THR A 1 257 ? 5.755 51.718 -46.065 1.00 52.31 257 THR A C 1
ATOM 1855 O O . THR A 1 257 ? 5.468 50.919 -45.176 1.00 52.31 257 THR A O 1
ATOM 1858 N N . GLU A 1 258 ? 6.308 52.904 -45.828 1.00 57.59 258 GLU A N 1
ATOM 1859 C CA . GLU A 1 258 ? 6.225 53.603 -44.548 1.00 57.59 258 GLU A CA 1
ATOM 1860 C C . GLU A 1 258 ? 4.746 53.778 -44.168 1.00 57.59 258 GLU A C 1
ATOM 1862 O O . GLU A 1 258 ? 3.958 54.298 -44.955 1.00 57.59 258 GLU A O 1
ATOM 1867 N N . GLY A 1 259 ? 4.354 53.367 -42.964 1.00 52.00 259 GLY A N 1
ATOM 1868 C CA . GLY A 1 259 ? 3.001 53.587 -42.454 1.00 52.00 259 GLY A CA 1
ATOM 1869 C C . GLY A 1 259 ? 2.954 53.419 -40.935 1.00 52.00 259 GLY A C 1
ATOM 1870 O O . GLY A 1 259 ? 3.523 52.451 -40.439 1.00 52.00 259 GLY A O 1
ATOM 1871 N N . PRO A 1 260 ? 2.370 54.369 -40.184 1.00 61.59 260 PRO A N 1
ATOM 1872 C CA . PRO A 1 260 ? 2.871 54.754 -38.870 1.00 61.59 260 PRO A CA 1
ATOM 1873 C C . PRO A 1 260 ? 2.245 54.004 -37.693 1.00 61.59 260 PRO A C 1
ATOM 1875 O O . PRO A 1 260 ? 1.213 53.343 -37.797 1.00 61.59 260 PRO A O 1
ATOM 1878 N N . ALA A 1 261 ? 2.902 54.212 -36.551 1.00 60.62 261 ALA A N 1
ATOM 1879 C CA . ALA A 1 261 ? 2.424 53.994 -35.198 1.00 60.62 261 ALA A CA 1
ATOM 1880 C C . ALA A 1 261 ? 0.909 54.189 -35.048 1.00 60.62 261 ALA A C 1
ATOM 1882 O O . ALA A 1 261 ? 0.356 55.232 -35.391 1.00 60.62 261 ALA A O 1
ATOM 1883 N N . SER A 1 262 ? 0.261 53.188 -34.467 1.00 61.19 262 SER A N 1
ATOM 1884 C CA . SER A 1 262 ? -1.007 53.366 -33.776 1.00 61.19 262 SER A CA 1
ATOM 1885 C C . SER A 1 262 ? -0.808 52.869 -32.354 1.00 61.19 262 SER A C 1
ATOM 1887 O O . SER A 1 262 ? -0.776 51.667 -32.095 1.00 61.19 262 SER A O 1
ATOM 1889 N N . ASP A 1 263 ? -0.592 53.843 -31.469 1.00 63.56 263 ASP A N 1
ATOM 1890 C CA . ASP A 1 263 ? -1.121 53.814 -30.112 1.00 63.56 263 ASP A CA 1
ATOM 1891 C C . ASP A 1 263 ? -2.574 53.335 -30.176 1.00 63.56 263 ASP A C 1
ATOM 1893 O O . ASP A 1 263 ? -3.396 53.961 -30.843 1.00 63.56 263 ASP A O 1
ATOM 1897 N N . ASP A 1 264 ? -2.898 52.248 -29.486 1.00 62.28 264 ASP A N 1
ATOM 1898 C CA . ASP A 1 264 ? -4.260 52.060 -28.995 1.00 62.28 264 ASP A CA 1
ATOM 1899 C C . ASP A 1 264 ? -4.188 51.326 -27.654 1.00 62.28 264 ASP A C 1
ATOM 1901 O O . ASP A 1 264 ? -4.223 50.100 -27.530 1.00 62.28 264 ASP A O 1
ATOM 1905 N N . ASP A 1 265 ? -3.952 52.156 -26.641 1.00 63.38 265 ASP A N 1
ATOM 1906 C CA . ASP A 1 265 ? -4.777 52.229 -25.443 1.00 63.38 265 ASP A CA 1
ATOM 1907 C C . ASP A 1 265 ? -6.042 51.357 -25.505 1.00 63.38 265 ASP A C 1
ATOM 1909 O O . ASP A 1 265 ? -6.949 51.582 -26.310 1.00 63.38 265 ASP A O 1
ATOM 1913 N N . ARG A 1 266 ? -6.119 50.382 -24.598 1.00 53.59 266 ARG A N 1
ATOM 1914 C CA . ARG A 1 266 ? -7.388 49.990 -23.987 1.00 53.59 266 ARG A CA 1
ATOM 1915 C C . ARG A 1 266 ? -7.133 49.163 -22.737 1.00 53.59 266 ARG A C 1
ATOM 1917 O O . ARG A 1 266 ? -6.928 47.952 -22.775 1.00 53.59 266 ARG A O 1
ATOM 1924 N N . GLY A 1 267 ? -7.161 49.868 -21.611 1.00 61.19 267 GLY A N 1
ATOM 1925 C CA . GLY A 1 267 ? -7.504 49.267 -20.332 1.00 61.19 267 GLY A CA 1
ATOM 1926 C C . GLY A 1 267 ? -8.960 48.786 -20.287 1.00 61.19 267 GLY A C 1
ATOM 1927 O O . GLY A 1 267 ? -9.644 48.712 -21.309 1.00 61.19 267 GLY A O 1
ATOM 1928 N N . VAL A 1 268 ? -9.417 48.584 -19.047 1.00 57.66 268 VAL A N 1
ATOM 1929 C CA . VAL A 1 268 ? -10.780 48.256 -18.578 1.00 57.66 268 VAL A CA 1
ATOM 1930 C C . VAL A 1 268 ? -10.978 46.761 -18.266 1.00 57.66 268 VAL A C 1
ATOM 1932 O O . VAL A 1 268 ? -10.685 45.919 -19.112 1.00 57.66 268 VAL A O 1
ATOM 1935 N N . PRO A 1 269 ? -11.634 46.405 -17.144 1.00 61.00 269 PRO A N 1
ATOM 1936 C CA . PRO A 1 269 ? -11.597 46.957 -15.783 1.00 61.00 269 PRO A CA 1
ATOM 1937 C C . PRO A 1 269 ? -11.043 45.964 -14.736 1.00 61.00 269 PRO A C 1
ATOM 1939 O O . PRO A 1 269 ? -11.193 44.733 -14.909 1.00 61.00 269 PRO A O 1
#

Radius of gyration: 32.29 Å; chains: 1; bounding box: 57×103×90 Å

pLDDT: mean 76.33, std 22.1, range [32.88, 98.44]